Protein AF-A0A7C3EDR3-F1 (afdb_monomer)

Mean predicted aligned error: 4.45 Å

pLDDT: mean 91.51, std 8.64, range [48.44, 98.56]

Foldseek 3Di:
DVVLVVVLVVVLVVQLVVQLVVQQVPADCVDLSVDSLLSSLVSLLVSLLVLLLVLLLVVLVVLVPDDDDPSCVVSSLVSLLSSLVSLVVSVVSCVVQPWCRNCVLQADPVRHGDPLVVLLVVLSVVLNVLSVQLNVCVDPVNVVPDDPVVNVVSVVSSLVSSLSLLSSLVSVQVSQVVVCVVPVNDRDCVSVVSSVSSVVSSVSNVVSVVVVVVVVD

Nearest PDB structures (foldseek):
  7tai-assembly1_C  TM=7.198E-01  e=1.883E-05  Homo sapiens
  1r0d-assembly3_D  TM=3.593E-01  e=3.222E+00  Homo sapiens
  9dqj-assembly1_A  TM=3.388E-01  e=7.908E+00  Homo sapiens
  4tql-assembly2_B  TM=2.326E-01  e=8.692E+00  synthetic construct

Solvent-accessible surface area (backbone atoms only — not comparable to full-atom values): 11350 Å² total; per-residue (Å²): 110,66,72,61,50,54,54,49,52,50,52,54,48,48,49,36,52,53,44,36,50,49,44,67,72,70,37,53,69,93,44,70,68,33,40,64,68,58,38,50,37,52,23,36,35,51,41,9,50,51,27,34,50,49,23,51,46,56,57,47,46,44,72,77,66,53,86,70,65,77,72,52,58,58,53,35,55,50,29,33,49,51,10,50,52,29,41,52,53,24,51,56,50,45,66,77,50,70,42,50,83,70,40,47,65,33,32,45,97,86,68,42,69,29,72,52,32,48,46,25,53,49,25,45,51,52,18,49,59,38,43,45,52,41,52,56,52,64,38,68,75,57,39,71,78,47,56,72,67,60,50,54,52,47,55,51,40,44,61,55,17,50,51,29,43,32,54,20,32,49,36,51,45,50,33,45,46,55,47,17,66,80,65,74,43,88,72,76,60,62,53,52,55,52,31,52,53,47,53,51,51,53,52,54,47,54,52,54,56,54,58,61,53,68,76,75,113

Structure (mmCIF, N/CA/C/O backbone):
data_AF-A0A7C3EDR3-F1
#
_entry.id   AF-A0A7C3EDR3-F1
#
loop_
_atom_site.group_PDB
_atom_site.id
_atom_site.type_symbol
_atom_site.label_atom_id
_atom_site.label_alt_id
_atom_site.label_comp_id
_atom_site.label_asym_id
_atom_site.label_entity_id
_atom_site.label_seq_id
_atom_site.pdbx_PDB_ins_code
_atom_site.Cartn_x
_atom_site.Cartn_y
_atom_site.Cartn_z
_atom_site.occupancy
_atom_site.B_iso_or_equiv
_atom_site.auth_seq_id
_atom_site.auth_comp_id
_atom_site.auth_asym_id
_atom_site.auth_atom_id
_atom_site.pdbx_PDB_model_num
ATOM 1 N N . MET A 1 1 ? -27.268 0.234 7.065 1.00 75.44 1 MET A N 1
ATOM 2 C CA . MET A 1 1 ? -26.058 -0.508 6.640 1.00 75.44 1 MET A CA 1
ATOM 3 C C . MET A 1 1 ? -25.813 -0.377 5.136 1.00 75.44 1 MET A C 1
ATOM 5 O O . MET A 1 1 ? -24.766 0.135 4.765 1.00 75.44 1 MET A O 1
ATOM 9 N N . ILE A 1 2 ? -26.801 -0.705 4.293 1.00 80.69 2 ILE A N 1
ATOM 10 C CA . ILE A 1 2 ? -26.728 -0.630 2.817 1.00 80.69 2 ILE A CA 1
ATOM 11 C C . ILE A 1 2 ? -26.227 0.734 2.302 1.00 80.69 2 ILE A C 1
ATOM 13 O O . ILE A 1 2 ? -25.261 0.789 1.550 1.00 80.69 2 ILE A O 1
ATOM 17 N N . LYS A 1 3 ? -26.793 1.853 2.783 1.00 85.94 3 LYS A N 1
ATOM 18 C CA . LYS A 1 3 ? -26.355 3.206 2.376 1.00 85.94 3 LYS A CA 1
ATOM 19 C C . LYS A 1 3 ? -24.864 3.479 2.646 1.00 85.94 3 LYS A C 1
ATOM 21 O O . LYS A 1 3 ? -24.223 4.159 1.854 1.00 85.94 3 LYS A O 1
ATOM 26 N N . SER A 1 4 ? -24.304 2.972 3.747 1.00 84.75 4 SER A N 1
ATOM 27 C CA . SER A 1 4 ? -22.878 3.153 4.074 1.00 84.75 4 SER A CA 1
ATOM 28 C C . SER A 1 4 ? -21.976 2.284 3.202 1.00 84.75 4 SER A C 1
ATOM 30 O O . SER A 1 4 ? -20.894 2.723 2.829 1.00 84.75 4 SER A O 1
ATOM 32 N N . PHE A 1 5 ? -22.436 1.077 2.860 1.00 84.31 5 PHE A N 1
ATOM 33 C CA . PHE A 1 5 ? -21.732 0.177 1.952 1.00 84.31 5 PHE A CA 1
ATOM 34 C C . PHE A 1 5 ? -21.648 0.763 0.539 1.00 84.31 5 PHE A C 1
ATOM 36 O O . PHE A 1 5 ? -20.553 0.871 0.003 1.00 84.31 5 PHE A O 1
ATOM 43 N N . ILE A 1 6 ? -22.770 1.243 -0.011 1.00 86.75 6 ILE A N 1
ATOM 44 C CA . ILE A 1 6 ? -22.805 1.886 -1.336 1.00 86.75 6 ILE A CA 1
ATOM 45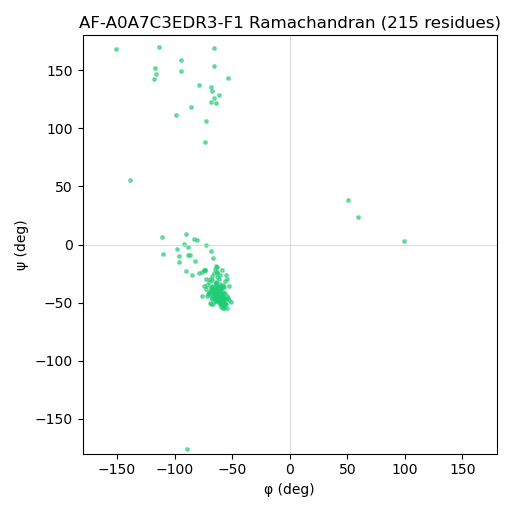 C C . ILE A 1 6 ? -21.860 3.092 -1.377 1.00 86.75 6 ILE A C 1
ATOM 47 O O . ILE A 1 6 ? -21.063 3.216 -2.299 1.00 86.75 6 ILE A O 1
ATOM 51 N N . LYS A 1 7 ? -21.884 3.953 -0.349 1.00 88.25 7 LYS A N 1
ATOM 52 C CA . LYS A 1 7 ? -20.962 5.098 -0.262 1.00 88.25 7 LYS A CA 1
ATOM 53 C C . LYS A 1 7 ? -19.498 4.671 -0.273 1.00 88.25 7 LYS A C 1
ATOM 55 O O . LYS A 1 7 ? -18.699 5.286 -0.965 1.00 88.25 7 LYS A O 1
ATOM 60 N N . LEU A 1 8 ? -19.143 3.640 0.491 1.00 87.19 8 LEU A N 1
ATOM 61 C CA . LEU A 1 8 ? -17.776 3.131 0.509 1.00 87.19 8 LEU A CA 1
ATOM 62 C C . LEU A 1 8 ? -17.372 2.550 -0.850 1.00 87.19 8 LEU A C 1
ATOM 64 O O . LEU A 1 8 ? -16.285 2.857 -1.323 1.00 87.19 8 LEU A O 1
ATOM 68 N N . ALA A 1 9 ? -18.238 1.745 -1.468 1.00 84.44 9 ALA A N 1
ATOM 69 C CA . ALA A 1 9 ? -17.985 1.162 -2.780 1.00 84.44 9 ALA A CA 1
ATOM 70 C C . ALA A 1 9 ? -17.748 2.254 -3.831 1.00 84.44 9 ALA A C 1
ATOM 72 O O . ALA A 1 9 ? -16.775 2.175 -4.571 1.00 84.44 9 ALA A O 1
ATOM 73 N N . LEU A 1 10 ? -18.568 3.312 -3.826 1.00 88.94 10 LEU A N 1
ATOM 74 C CA . LEU A 1 10 ? -18.376 4.475 -4.692 1.00 88.94 10 LEU A CA 1
ATOM 75 C C . LEU A 1 10 ? -17.034 5.165 -4.432 1.00 88.94 10 LEU A C 1
ATOM 77 O O . LEU A 1 10 ? -16.319 5.438 -5.383 1.00 88.94 10 LEU A O 1
ATOM 81 N N . ILE A 1 11 ? -16.652 5.392 -3.170 1.00 88.38 11 ILE A N 1
ATOM 82 C CA . ILE A 1 11 ? -15.351 5.998 -2.832 1.00 88.38 11 ILE A CA 1
ATOM 83 C C . ILE A 1 11 ? -14.193 5.147 -3.370 1.00 88.38 11 ILE A C 1
ATOM 85 O O . ILE A 1 11 ? -13.306 5.676 -4.033 1.00 88.38 11 ILE A O 1
ATOM 89 N N . VAL A 1 12 ? -14.200 3.838 -3.103 1.00 86.25 12 VAL A N 1
ATOM 90 C CA . VAL A 1 12 ? -13.136 2.924 -3.549 1.00 86.25 12 VAL A CA 1
ATOM 91 C C . VAL A 1 12 ? -13.087 2.862 -5.076 1.00 86.25 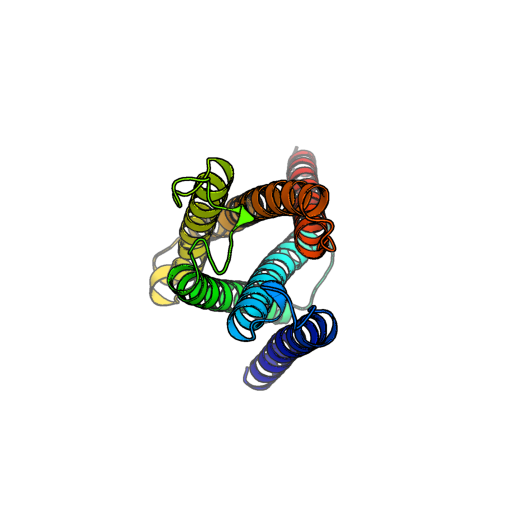12 VAL A C 1
ATOM 93 O O . VAL A 1 12 ? -12.012 2.987 -5.655 1.00 86.25 12 VAL A O 1
ATOM 96 N N . PHE A 1 13 ? -14.242 2.743 -5.734 1.00 86.56 13 PHE A N 1
ATOM 97 C CA . PHE A 1 13 ? -14.335 2.735 -7.191 1.00 86.56 13 PHE A CA 1
ATOM 98 C C . PHE A 1 13 ? -13.838 4.047 -7.804 1.00 86.56 13 PHE A C 1
ATOM 100 O O . PHE A 1 13 ? -13.080 4.015 -8.766 1.00 86.56 13 PHE A O 1
ATOM 107 N N . SER A 1 14 ? -14.195 5.199 -7.230 1.00 87.38 14 SER A N 1
ATOM 108 C CA . SER A 1 14 ? -13.700 6.501 -7.681 1.00 87.38 14 SER A CA 1
ATOM 109 C C . SER A 1 14 ? -12.186 6.624 -7.533 1.00 87.38 14 SER A C 1
ATOM 111 O O . SER A 1 14 ? -11.544 7.111 -8.455 1.00 87.38 14 SER A O 1
ATOM 113 N N . ILE A 1 15 ? -11.600 6.157 -6.422 1.00 87.44 15 ILE A N 1
ATOM 114 C CA . ILE A 1 15 ? -10.138 6.144 -6.241 1.00 87.44 15 ILE A CA 1
ATOM 115 C C . ILE A 1 15 ? -9.477 5.314 -7.347 1.00 87.44 15 ILE A C 1
ATOM 117 O O . ILE A 1 15 ? -8.562 5.803 -8.006 1.00 87.44 15 ILE A O 1
ATOM 121 N N . ILE A 1 16 ? -9.976 4.096 -7.587 1.00 85.38 16 ILE A N 1
ATOM 122 C CA . ILE A 1 16 ? -9.458 3.208 -8.635 1.00 85.38 16 ILE A CA 1
ATOM 123 C C . ILE A 1 16 ? -9.597 3.863 -10.010 1.00 85.38 16 ILE A C 1
ATOM 125 O O . ILE A 1 16 ? -8.628 3.907 -10.756 1.00 85.38 16 ILE A O 1
ATOM 129 N N . ALA A 1 17 ? -10.773 4.398 -10.342 1.00 81.69 17 ALA A N 1
ATOM 130 C CA . ALA A 1 17 ? -11.036 5.007 -11.641 1.00 81.69 17 ALA A CA 1
ATOM 131 C C . ALA A 1 17 ? -10.152 6.238 -11.890 1.00 81.69 17 ALA A C 1
ATOM 133 O O . ALA A 1 17 ? -9.569 6.361 -12.962 1.00 81.69 17 ALA A O 1
ATOM 134 N N . ILE A 1 18 ? -10.007 7.126 -10.901 1.00 89.31 18 ILE A N 1
ATOM 135 C CA . ILE A 1 18 ? -9.162 8.323 -11.013 1.00 89.31 18 ILE A CA 1
ATOM 136 C C . ILE A 1 18 ? -7.698 7.930 -11.212 1.00 89.31 18 ILE A C 1
ATOM 138 O O . ILE A 1 18 ? -7.048 8.454 -12.113 1.00 89.31 18 ILE A O 1
ATOM 142 N N . LEU A 1 19 ? -7.186 6.990 -10.412 1.00 85.19 19 LEU A N 1
ATOM 143 C CA . LEU A 1 19 ? -5.811 6.511 -10.553 1.00 85.19 19 LEU A CA 1
ATOM 144 C C . LEU A 1 19 ? -5.597 5.783 -11.882 1.00 85.19 19 LEU A C 1
ATOM 146 O O . LEU A 1 19 ? -4.573 5.989 -12.527 1.00 85.19 19 LEU A O 1
ATOM 150 N N . PHE A 1 20 ? -6.572 4.988 -12.323 1.00 83.00 20 PHE A N 1
ATOM 151 C CA . PHE A 1 20 ? -6.504 4.304 -13.607 1.00 83.00 20 PHE A CA 1
ATOM 152 C C . PHE A 1 20 ? -6.399 5.306 -14.751 1.00 83.00 20 PHE A C 1
ATOM 154 O O . PHE A 1 20 ? -5.495 5.200 -15.572 1.00 83.00 20 PHE A O 1
ATOM 161 N N . LEU A 1 21 ? -7.294 6.298 -14.789 1.00 83.62 21 LEU A N 1
ATOM 162 C CA . LEU A 1 21 ? -7.277 7.342 -15.811 1.00 83.62 21 LEU A CA 1
ATOM 163 C C . LEU A 1 21 ? -5.971 8.137 -15.755 1.00 83.62 21 LEU A C 1
ATOM 165 O O . LEU A 1 21 ? -5.376 8.391 -16.797 1.00 83.62 21 LEU A O 1
ATOM 169 N N . TYR A 1 22 ? -5.490 8.465 -14.554 1.00 85.88 22 TYR A N 1
ATOM 170 C CA . TYR A 1 22 ? -4.196 9.114 -14.372 1.00 85.88 22 TYR A CA 1
ATOM 171 C C . TYR A 1 22 ? -3.069 8.318 -15.041 1.00 85.88 22 TYR A C 1
ATOM 173 O O . TYR A 1 22 ? -2.385 8.859 -15.909 1.00 85.88 22 TYR A O 1
ATOM 181 N N . PHE A 1 23 ? -2.907 7.030 -14.722 1.00 82.38 23 PHE A N 1
ATOM 182 C CA . PHE A 1 23 ? -1.855 6.213 -15.335 1.00 82.38 23 PHE A CA 1
ATOM 183 C C . PHE A 1 23 ? -2.083 5.998 -16.826 1.00 82.38 23 PHE A C 1
ATOM 185 O O . PHE A 1 23 ? -1.147 6.105 -17.606 1.00 82.38 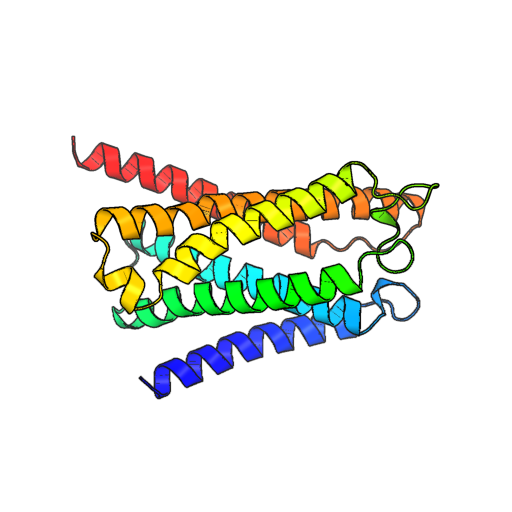23 PHE A O 1
ATOM 192 N N . TYR A 1 24 ? -3.322 5.760 -17.246 1.00 78.19 24 TYR A N 1
ATOM 193 C CA . TYR A 1 24 ? -3.659 5.536 -18.646 1.00 78.19 24 TYR A CA 1
ATOM 194 C C . TYR A 1 24 ? -3.314 6.736 -19.544 1.00 78.19 24 TYR A C 1
ATOM 196 O O . TYR A 1 24 ? -2.872 6.545 -20.677 1.00 78.19 24 TYR A O 1
ATOM 204 N N . PHE A 1 25 ? -3.499 7.966 -19.051 1.00 81.75 25 PHE A N 1
ATOM 205 C CA . PHE A 1 25 ? -3.208 9.185 -19.812 1.00 81.75 25 PHE A CA 1
ATOM 206 C C . PHE A 1 25 ? -1.784 9.719 -19.639 1.00 81.75 25 PHE A C 1
ATOM 208 O O . PHE A 1 25 ? -1.314 10.451 -20.505 1.00 81.75 25 PHE A O 1
ATOM 215 N N . THR A 1 26 ? -1.094 9.380 -18.548 1.00 80.19 26 THR A N 1
ATOM 216 C CA . THR A 1 26 ? 0.293 9.823 -18.307 1.00 80.19 26 THR A CA 1
ATOM 217 C C . THR A 1 26 ? 1.346 8.803 -18.734 1.00 80.19 26 THR A C 1
ATOM 219 O O . THR A 1 26 ? 2.518 9.167 -18.854 1.00 80.19 26 THR A O 1
ATOM 222 N N . ALA A 1 27 ? 0.949 7.551 -18.978 1.00 75.44 27 ALA A N 1
ATOM 223 C CA . ALA A 1 27 ? 1.835 6.506 -19.464 1.00 75.44 27 ALA A CA 1
ATOM 224 C C . ALA A 1 27 ? 2.301 6.775 -20.899 1.00 75.44 27 ALA A C 1
ATOM 226 O O . ALA A 1 27 ? 1.504 7.014 -21.810 1.00 75.44 27 ALA A O 1
ATOM 227 N N . ASP A 1 28 ? 3.609 6.653 -21.106 1.00 74.25 28 ASP A N 1
ATOM 228 C CA . ASP A 1 28 ? 4.203 6.613 -22.436 1.00 74.25 28 ASP A CA 1
ATOM 229 C C . ASP A 1 28 ? 3.878 5.260 -23.088 1.00 74.25 28 ASP A C 1
ATOM 231 O O . ASP A 1 28 ? 4.426 4.222 -22.708 1.00 74.25 28 ASP A O 1
ATOM 235 N N . ARG A 1 29 ? 2.951 5.268 -24.056 1.00 68.75 29 ARG A N 1
ATOM 236 C CA . ARG A 1 29 ? 2.432 4.055 -24.715 1.00 68.75 29 ARG A CA 1
ATOM 237 C C . ARG A 1 29 ? 3.489 3.275 -25.492 1.00 68.75 29 ARG A C 1
ATOM 239 O O . ARG A 1 29 ? 3.281 2.096 -25.751 1.00 68.75 29 ARG A O 1
ATOM 246 N N . ASN A 1 30 ? 4.601 3.918 -25.840 1.00 64.25 30 ASN A N 1
ATOM 247 C CA . ASN A 1 30 ? 5.688 3.297 -26.591 1.00 64.25 30 ASN A CA 1
ATOM 248 C C . ASN A 1 30 ? 6.724 2.621 -25.679 1.00 64.25 30 ASN A C 1
ATOM 250 O O . ASN A 1 30 ? 7.693 2.048 -26.171 1.00 64.25 30 ASN A O 1
ATOM 254 N N . LYS A 1 31 ? 6.549 2.701 -24.355 1.00 68.75 31 LYS A N 1
ATOM 255 C CA . LYS A 1 31 ? 7.447 2.110 -23.358 1.00 68.75 31 LYS A CA 1
ATOM 256 C C . LYS A 1 31 ? 6.747 0.991 -22.596 1.00 68.75 31 LYS A C 1
ATOM 258 O O . LYS A 1 31 ? 5.532 0.839 -22.659 1.00 68.75 31 LYS A O 1
ATOM 263 N N . ILE A 1 32 ? 7.520 0.246 -21.809 1.00 65.94 32 ILE A N 1
ATOM 264 C CA . ILE A 1 32 ? 7.029 -0.825 -20.923 1.00 65.94 32 ILE A CA 1
ATOM 265 C C . ILE A 1 32 ? 5.894 -0.327 -20.010 1.00 65.94 32 ILE A C 1
ATOM 267 O O . ILE A 1 32 ? 4.904 -1.020 -19.784 1.00 65.94 32 ILE A O 1
ATOM 271 N N . ASP A 1 33 ? 5.977 0.927 -19.559 1.00 65.88 33 ASP A N 1
ATOM 272 C CA . ASP A 1 33 ? 4.934 1.570 -18.758 1.00 65.88 33 ASP A CA 1
ATOM 273 C C . ASP A 1 33 ? 3.627 1.848 -19.539 1.00 65.88 33 ASP A C 1
ATOM 275 O O . ASP A 1 33 ? 2.644 2.250 -18.931 1.00 65.88 33 ASP A O 1
ATOM 279 N N . GLY A 1 34 ? 3.572 1.613 -20.850 1.00 69.38 34 GLY A N 1
ATOM 280 C CA . GLY A 1 34 ? 2.384 1.716 -21.699 1.00 69.38 34 GLY A CA 1
ATOM 281 C C . GLY A 1 34 ? 1.468 0.489 -21.673 1.00 69.38 34 GLY A C 1
ATOM 282 O O . GLY A 1 34 ? 0.316 0.577 -22.106 1.00 69.38 34 GLY A O 1
ATOM 283 N N . ASN A 1 35 ? 1.940 -0.648 -21.147 1.00 84.88 35 ASN A N 1
ATOM 284 C CA . ASN A 1 35 ? 1.155 -1.880 -21.092 1.00 84.88 35 ASN A CA 1
ATOM 285 C C . ASN A 1 35 ? -0.055 -1.718 -20.153 1.00 84.88 35 ASN A C 1
ATOM 287 O O . ASN A 1 35 ? 0.075 -1.375 -18.973 1.00 84.88 35 ASN A O 1
ATOM 291 N N . PHE A 1 36 ? -1.248 -2.010 -20.679 1.00 88.88 36 PHE A N 1
ATOM 292 C CA . PHE A 1 36 ? -2.511 -1.919 -19.948 1.00 88.88 36 PHE A CA 1
ATOM 293 C C . PHE A 1 36 ? -2.493 -2.712 -18.634 1.00 88.88 36 PHE A C 1
ATOM 295 O O . PHE A 1 36 ? -2.903 -2.179 -17.604 1.00 88.88 36 PHE A O 1
ATOM 302 N N . LEU A 1 37 ? -1.998 -3.955 -18.644 1.00 90.75 37 LEU A N 1
ATOM 303 C CA . LEU A 1 37 ? -1.989 -4.811 -17.453 1.00 90.75 37 LEU A CA 1
ATOM 304 C C . LEU A 1 37 ? -1.028 -4.287 -16.383 1.00 90.75 37 LEU A C 1
ATOM 306 O O . LEU A 1 37 ? -1.360 -4.324 -15.199 1.00 90.75 37 LEU A O 1
ATOM 310 N N . ILE A 1 38 ? 0.117 -3.730 -16.787 1.00 90.44 38 ILE A N 1
ATOM 311 C CA . ILE A 1 38 ? 1.073 -3.104 -15.862 1.00 90.44 38 ILE A CA 1
ATOM 312 C C . ILE A 1 38 ? 0.436 -1.879 -15.196 1.00 90.44 38 ILE A C 1
ATOM 314 O O . ILE A 1 38 ? 0.494 -1.73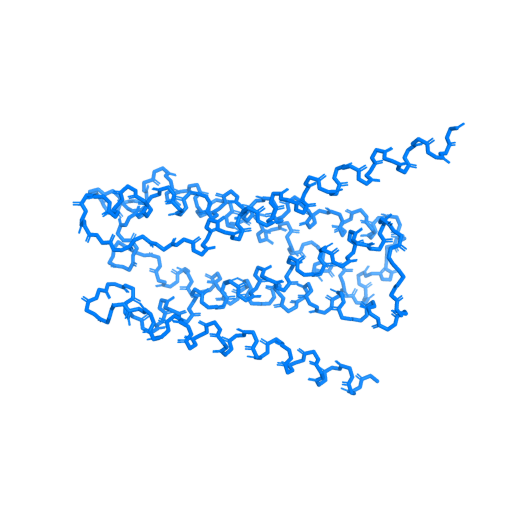6 -13.973 1.00 90.44 38 ILE A O 1
ATOM 318 N N . ASN A 1 39 ? -0.223 -1.014 -15.969 1.00 89.00 39 ASN A N 1
ATOM 319 C CA . ASN A 1 39 ? -0.886 0.178 -15.432 1.00 89.00 39 ASN A CA 1
ATOM 320 C C . ASN A 1 39 ? -2.101 -0.153 -14.568 1.00 89.00 39 ASN A C 1
ATOM 322 O O . ASN A 1 39 ? -2.306 0.470 -13.522 1.00 89.00 39 ASN A O 1
ATOM 326 N N . LEU A 1 40 ? -2.876 -1.168 -14.952 1.00 91.75 40 LEU A N 1
ATOM 327 C CA . LEU A 1 40 ? -3.960 -1.689 -14.133 1.00 91.75 40 LEU A CA 1
ATOM 328 C C . LEU A 1 40 ? -3.419 -2.218 -12.799 1.00 91.75 40 LEU A C 1
ATOM 330 O O . LEU A 1 40 ? -3.931 -1.847 -11.744 1.00 91.75 40 LEU A O 1
ATOM 334 N N . ASN A 1 41 ? -2.344 -3.010 -12.823 1.00 95.12 41 ASN A N 1
ATOM 335 C CA . ASN A 1 41 ? -1.742 -3.551 -11.609 1.00 95.12 41 ASN A CA 1
ATOM 336 C C . ASN A 1 41 ? -1.202 -2.441 -10.685 1.00 95.12 41 ASN A C 1
ATOM 338 O O . ASN A 1 41 ? -1.474 -2.452 -9.485 1.00 95.12 41 ASN A O 1
ATOM 342 N N . LYS A 1 42 ? -0.520 -1.424 -11.234 1.00 92.56 42 LYS A N 1
ATOM 343 C CA . LYS A 1 42 ? -0.081 -0.233 -10.476 1.00 92.56 42 LYS A CA 1
ATOM 344 C C . LYS A 1 42 ? -1.253 0.517 -9.843 1.00 92.56 42 LYS A C 1
ATOM 346 O O . LYS A 1 42 ? -1.186 0.905 -8.678 1.00 92.56 42 LYS A O 1
ATOM 351 N N . THR A 1 43 ? -2.338 0.691 -10.594 1.00 93.94 43 THR A N 1
ATOM 352 C CA . THR A 1 43 ? -3.565 1.338 -10.112 1.00 93.94 43 THR A CA 1
ATOM 353 C C . THR A 1 43 ? -4.151 0.584 -8.924 1.00 93.94 43 THR A C 1
ATOM 355 O O . THR A 1 43 ? -4.481 1.191 -7.902 1.00 93.94 43 THR A O 1
ATOM 358 N N . ILE A 1 44 ? -4.274 -0.739 -9.048 1.00 95.62 44 ILE A N 1
ATOM 359 C CA . ILE A 1 44 ? -4.793 -1.615 -7.995 1.00 95.62 44 ILE A CA 1
ATOM 360 C C . ILE A 1 44 ? -3.893 -1.534 -6.758 1.00 95.62 44 ILE A C 1
ATOM 362 O O . ILE A 1 44 ? -4.402 -1.333 -5.653 1.00 95.62 44 ILE A O 1
ATOM 366 N N . ALA A 1 45 ? -2.571 -1.605 -6.942 1.00 97.06 45 ALA A N 1
ATOM 367 C CA . ALA A 1 45 ? -1.590 -1.506 -5.866 1.00 97.06 45 ALA A CA 1
ATOM 368 C C . ALA A 1 45 ? -1.737 -0.197 -5.080 1.00 97.06 45 ALA A C 1
ATOM 370 O O . ALA A 1 45 ? -1.941 -0.211 -3.865 1.00 97.06 45 ALA A O 1
ATOM 371 N N . LEU A 1 46 ? -1.702 0.942 -5.776 1.00 95.94 46 LEU A N 1
ATOM 372 C CA . LEU A 1 46 ? -1.780 2.260 -5.148 1.00 95.94 46 LEU A CA 1
ATOM 373 C C . LEU A 1 46 ? -3.137 2.510 -4.495 1.00 95.94 46 LEU A C 1
ATOM 375 O O . LEU A 1 46 ? -3.190 3.028 -3.381 1.00 95.94 46 LEU A O 1
ATOM 379 N N . SER A 1 47 ? -4.227 2.074 -5.126 1.00 96.12 47 SER A N 1
ATOM 380 C CA . SER A 1 47 ? -5.562 2.123 -4.521 1.00 96.12 47 SER A CA 1
ATOM 381 C C . SER A 1 47 ? -5.611 1.312 -3.224 1.00 96.12 47 SER A C 1
ATOM 383 O O . SER A 1 47 ? -6.163 1.772 -2.221 1.00 96.12 47 SER A O 1
ATOM 385 N N . GLY A 1 48 ? -4.992 0.127 -3.221 1.00 97.62 48 GLY A N 1
ATOM 386 C CA . GLY A 1 48 ? -4.867 -0.727 -2.046 1.00 97.62 48 GLY A CA 1
ATOM 387 C C . GLY A 1 48 ? -4.120 -0.038 -0.906 1.00 97.62 48 GLY A C 1
ATOM 388 O O . GLY A 1 48 ? -4.644 0.066 0.208 1.00 97.62 48 GLY A O 1
ATOM 389 N N . VAL A 1 49 ? -2.941 0.515 -1.202 1.00 98.00 49 VAL A N 1
ATOM 390 C CA . VAL A 1 49 ? -2.120 1.253 -0.231 1.00 98.00 49 VAL A CA 1
ATOM 391 C C . VAL A 1 49 ? -2.865 2.470 0.314 1.00 98.00 49 VAL A C 1
ATOM 393 O O . VAL A 1 49 ? -2.919 2.641 1.530 1.00 98.00 49 VAL A O 1
ATOM 396 N N . LEU A 1 50 ? -3.508 3.277 -0.535 1.00 96.50 50 LEU A N 1
ATOM 397 C CA . LEU A 1 50 ? -4.277 4.449 -0.104 1.00 96.50 50 LEU A CA 1
ATOM 398 C C . LEU A 1 50 ? -5.458 4.082 0.800 1.00 96.50 50 LEU A C 1
ATOM 400 O O . LEU A 1 50 ? -5.739 4.800 1.762 1.00 96.50 50 LEU A O 1
ATOM 404 N N . CYS A 1 51 ? -6.135 2.961 0.539 1.00 97.25 51 CYS A N 1
ATOM 405 C CA . CYS A 1 51 ? -7.217 2.473 1.392 1.00 97.25 51 CYS A CA 1
ATOM 406 C C . CYS A 1 51 ? -6.707 2.074 2.788 1.00 97.25 51 CYS A C 1
ATOM 408 O O . CYS A 1 51 ? -7.277 2.499 3.800 1.00 97.25 51 CYS A O 1
ATOM 410 N N . ILE A 1 52 ? -5.608 1.310 2.862 1.00 98.12 52 ILE A N 1
ATOM 411 C CA . ILE A 1 52 ? -4.982 0.924 4.139 1.00 98.12 52 ILE A CA 1
ATOM 412 C C . ILE A 1 52 ? -4.463 2.164 4.874 1.00 98.12 52 ILE A C 1
ATOM 414 O O . ILE A 1 52 ? -4.767 2.358 6.054 1.00 98.12 52 ILE A O 1
ATOM 418 N N . LEU A 1 53 ? -3.732 3.031 4.171 1.00 97.62 53 LEU A N 1
ATOM 419 C CA . LEU A 1 53 ? -3.176 4.268 4.708 1.00 97.62 53 LEU A CA 1
ATOM 420 C C . LEU A 1 53 ? -4.283 5.153 5.284 1.00 97.62 53 LEU A C 1
ATOM 422 O O . LEU A 1 53 ? -4.177 5.598 6.421 1.00 97.62 53 LEU A O 1
ATOM 426 N N . SER A 1 54 ? -5.391 5.333 4.563 1.00 96.25 54 SER A N 1
ATOM 427 C CA . SER A 1 54 ? -6.545 6.109 5.035 1.00 96.25 54 SER A CA 1
ATOM 428 C C . SER A 1 54 ? -7.166 5.511 6.300 1.00 96.25 54 SER A C 1
ATOM 430 O O . SER A 1 54 ? -7.467 6.240 7.247 1.00 96.25 54 SER A O 1
ATOM 432 N N . SER A 1 55 ? -7.324 4.184 6.359 1.00 96.88 55 SER A N 1
ATOM 433 C CA . SER A 1 55 ? -7.831 3.490 7.550 1.00 96.88 55 SER A CA 1
ATOM 434 C C . SER A 1 55 ? -6.956 3.753 8.786 1.00 96.88 55 SER A C 1
ATOM 436 O O . SER A 1 55 ? -7.463 4.106 9.862 1.00 96.88 55 SER A O 1
ATOM 438 N N . LEU A 1 56 ? -5.633 3.654 8.628 1.00 97.19 56 LEU A N 1
ATOM 439 C CA . LEU A 1 56 ? -4.671 3.900 9.703 1.00 97.19 56 LEU A CA 1
ATOM 440 C C . LEU A 1 56 ? -4.587 5.381 10.082 1.00 97.19 56 LEU A C 1
ATOM 442 O O . LEU A 1 56 ? -4.577 5.692 11.274 1.00 97.19 56 LEU A O 1
ATOM 446 N N . SER A 1 57 ? -4.603 6.288 9.106 1.00 96.50 57 SER A N 1
ATOM 447 C CA . SER A 1 57 ? -4.601 7.736 9.322 1.00 96.50 57 SER A CA 1
ATOM 448 C C . SER A 1 57 ? -5.811 8.178 10.127 1.00 96.50 57 SER A C 1
ATOM 450 O O . SER A 1 57 ? -5.640 8.785 11.179 1.00 96.50 57 SER A O 1
ATOM 452 N N . ILE A 1 58 ? -7.030 7.792 9.738 1.00 94.62 58 ILE A N 1
ATOM 453 C CA . ILE A 1 58 ? -8.246 8.137 10.498 1.00 94.62 58 ILE A CA 1
ATOM 454 C C . ILE A 1 58 ? -8.177 7.564 11.926 1.00 94.62 58 ILE A C 1
ATOM 456 O O . ILE A 1 58 ? -8.581 8.218 12.893 1.00 94.62 58 ILE A O 1
ATOM 460 N N . SER A 1 59 ? -7.630 6.356 12.089 1.00 93.44 59 SER A N 1
ATOM 461 C CA . SER A 1 59 ? -7.437 5.738 13.407 1.00 93.44 59 SER A CA 1
ATOM 462 C C . SER A 1 59 ? -6.431 6.497 14.279 1.00 93.44 59 SER A C 1
ATOM 464 O O . SER A 1 59 ? -6.646 6.630 15.484 1.00 93.44 59 SER A O 1
ATOM 466 N N . THR A 1 60 ? -5.350 7.012 13.691 1.00 93.94 60 THR A N 1
ATOM 467 C CA . THR A 1 60 ? -4.353 7.848 14.377 1.00 93.94 60 THR A CA 1
ATOM 468 C C . THR A 1 60 ? -4.916 9.234 14.699 1.00 93.94 60 THR A C 1
ATOM 470 O O . THR A 1 60 ? -4.782 9.692 15.831 1.00 93.94 60 THR A O 1
ATOM 473 N N . LEU A 1 61 ? -5.642 9.857 13.767 1.00 94.06 61 LEU A N 1
ATOM 474 C CA . LEU A 1 61 ? -6.310 11.150 13.947 1.00 94.06 61 LEU A CA 1
ATOM 475 C C . LEU A 1 61 ? -7.300 11.140 15.126 1.00 94.06 61 LEU A C 1
ATOM 477 O O . LEU A 1 61 ? -7.414 12.098 15.882 1.00 94.06 61 LEU A O 1
ATOM 481 N N . ARG A 1 62 ? -7.979 10.019 15.366 1.00 91.69 62 ARG A N 1
ATOM 482 C CA . ARG A 1 62 ? -8.821 9.863 16.563 1.00 91.69 62 ARG A CA 1
ATOM 483 C C . ARG A 1 62 ? -8.049 9.898 17.872 1.00 91.69 62 ARG A C 1
ATOM 485 O O . ARG A 1 62 ? -8.578 10.355 18.879 1.00 91.69 62 ARG A O 1
ATOM 492 N N . LYS A 1 63 ? -6.810 9.410 17.873 1.00 88.94 63 LYS A N 1
ATOM 493 C CA . LYS A 1 63 ? -5.970 9.375 19.075 1.00 88.94 63 LYS A CA 1
ATOM 494 C C . LYS A 1 63 ? -5.380 10.731 19.442 1.00 88.94 63 LYS A C 1
ATOM 496 O O . LYS A 1 63 ? -5.104 10.927 20.618 1.00 88.94 63 LYS A O 1
ATOM 501 N N . ILE A 1 64 ? -5.243 11.645 18.479 1.00 91.25 64 ILE A N 1
ATOM 502 C CA . ILE A 1 64 ? -4.897 13.056 18.737 1.00 91.25 64 ILE A CA 1
ATOM 503 C C . ILE A 1 64 ? -6.109 13.899 19.164 1.00 91.25 64 ILE A C 1
ATOM 505 O O . ILE A 1 64 ? -5.984 15.105 19.320 1.00 91.25 64 ILE A O 1
ATOM 509 N N . GLY A 1 65 ? -7.288 13.291 19.340 1.00 89.25 65 GLY A N 1
ATOM 510 C CA . GLY A 1 65 ? -8.477 13.979 19.853 1.00 89.25 65 GLY A CA 1
ATOM 511 C C . GLY A 1 65 ? -9.483 14.434 18.794 1.00 89.25 65 GLY A C 1
ATOM 512 O O . GLY A 1 65 ? -10.505 15.018 19.157 1.00 89.25 65 GLY A O 1
ATOM 513 N N . LEU A 1 66 ? -9.276 14.132 17.504 1.00 91.50 66 LEU A N 1
ATOM 514 C CA . LEU A 1 66 ? -10.290 14.432 16.490 1.00 91.50 66 LEU A CA 1
ATOM 515 C C . LEU A 1 66 ? -11.529 13.550 16.685 1.00 91.50 66 LEU A C 1
ATOM 517 O O . LEU A 1 66 ? -11.473 12.314 16.663 1.00 91.50 66 LEU A O 1
ATOM 521 N N . LYS A 1 67 ? -12.679 14.204 16.864 1.00 91.12 67 LYS A N 1
ATOM 522 C CA . LYS A 1 67 ? -13.969 13.548 17.088 1.00 91.12 67 LYS A CA 1
ATOM 523 C C . LYS A 1 67 ? -14.610 13.188 15.751 1.00 91.12 67 LYS A C 1
ATOM 525 O O . LYS A 1 67 ? -14.974 14.057 14.968 1.00 91.12 67 LYS A O 1
ATOM 530 N N . PHE A 1 68 ? -14.818 11.895 15.520 1.00 90.31 68 PHE A N 1
ATOM 531 C CA . PHE A 1 68 ? -15.582 11.395 14.375 1.00 90.31 68 PHE A CA 1
ATOM 532 C C . PHE A 1 68 ? -16.834 10.675 14.854 1.00 90.31 68 PHE A C 1
ATOM 534 O O . PHE A 1 68 ? -16.800 9.976 15.870 1.00 90.31 68 PHE A O 1
ATOM 541 N N . LYS A 1 69 ? -17.915 10.762 14.072 1.00 90.56 69 LYS A N 1
ATOM 542 C CA . LYS A 1 69 ? -19.154 10.020 14.344 1.00 90.56 69 LYS A CA 1
ATOM 543 C C . LYS A 1 69 ? -18.854 8.517 14.510 1.00 90.56 69 LYS A C 1
ATOM 545 O O . LYS A 1 69 ? -18.021 7.992 13.767 1.00 90.56 69 LYS A O 1
ATOM 550 N N . PRO A 1 70 ? -19.536 7.783 15.408 1.00 85.88 70 PRO A N 1
ATOM 551 C CA . PRO A 1 70 ? -19.321 6.340 15.585 1.00 85.88 70 PRO A CA 1
ATOM 552 C C . PRO A 1 70 ? -19.464 5.527 14.290 1.00 85.88 70 PRO A C 1
ATOM 554 O O . PRO A 1 70 ? -18.768 4.531 14.095 1.00 85.88 70 PRO A O 1
ATOM 557 N N . SER A 1 71 ? -20.298 5.997 13.357 1.00 85.12 71 SER A N 1
ATOM 558 C CA . SER A 1 71 ? -20.472 5.409 12.025 1.00 85.12 71 SER A CA 1
ATOM 559 C C . SER A 1 71 ? -19.184 5.356 11.191 1.00 85.12 71 SER A C 1
ATOM 561 O O . SER A 1 71 ? -19.078 4.498 10.317 1.00 85.12 71 SER A O 1
ATOM 563 N N . PHE A 1 72 ? -18.172 6.182 11.483 1.00 88.44 72 PHE A N 1
ATOM 564 C CA . PHE A 1 72 ? -16.858 6.103 10.830 1.00 88.44 72 PHE A CA 1
ATOM 565 C C . PHE A 1 72 ? -16.106 4.805 11.141 1.00 88.44 72 PHE A C 1
ATOM 567 O O . PHE A 1 72 ? -15.262 4.404 10.347 1.00 88.44 72 PHE A O 1
ATOM 574 N N . ASN A 1 73 ? -16.438 4.093 12.228 1.00 89.19 73 ASN A N 1
ATOM 575 C CA . ASN A 1 73 ? -15.842 2.782 12.530 1.00 89.19 73 ASN A CA 1
ATOM 576 C C . ASN A 1 73 ? -16.066 1.787 11.389 1.00 89.19 73 ASN A C 1
ATOM 578 O O . ASN A 1 73 ? -15.188 0.981 11.085 1.00 89.19 73 ASN A O 1
ATOM 582 N N . PHE A 1 74 ? -17.240 1.867 10.754 1.00 91.56 74 PHE A N 1
ATOM 583 C CA . PHE A 1 74 ? -17.562 1.063 9.585 1.00 91.56 74 PHE A CA 1
ATOM 584 C C . PHE A 1 74 ? -16.587 1.361 8.442 1.00 91.56 74 PHE A C 1
ATOM 586 O O . PHE A 1 74 ? -15.990 0.433 7.904 1.00 91.56 74 PHE A O 1
ATOM 593 N N . PHE A 1 75 ? -16.377 2.639 8.122 1.00 91.81 75 PHE A N 1
ATOM 594 C CA . PHE A 1 75 ? -15.485 3.059 7.042 1.00 91.81 75 PHE A CA 1
ATOM 595 C C . PHE A 1 75 ? -14.031 2.678 7.317 1.00 91.81 75 PHE A C 1
ATOM 597 O O . PHE A 1 75 ? -13.400 2.094 6.451 1.00 91.81 75 PHE A O 1
ATOM 604 N N . ILE A 1 76 ? -13.522 2.909 8.531 1.00 93.62 76 ILE A N 1
ATOM 605 C CA . ILE A 1 76 ? -12.146 2.547 8.911 1.00 93.62 76 ILE A CA 1
ATOM 606 C C . ILE A 1 76 ? -11.897 1.051 8.692 1.00 93.62 76 ILE A C 1
ATOM 608 O O . ILE A 1 76 ? -10.937 0.682 8.016 1.00 93.62 76 ILE A O 1
ATOM 612 N N . LYS A 1 77 ? -12.777 0.187 9.223 1.00 93.94 77 LYS A N 1
ATOM 613 C CA . LYS A 1 77 ? -12.647 -1.270 9.071 1.00 93.94 77 LYS A CA 1
ATOM 614 C C . LYS A 1 77 ? -12.634 -1.664 7.595 1.00 93.94 77 LYS A C 1
ATOM 616 O O . LYS A 1 77 ? -11.751 -2.392 7.155 1.00 93.94 77 LYS A O 1
ATOM 621 N N . HIS A 1 78 ? -13.626 -1.204 6.840 1.00 95.31 78 HIS A N 1
ATOM 622 C CA . HIS A 1 78 ? -13.808 -1.681 5.477 1.00 95.31 78 HIS A CA 1
ATOM 623 C C . HIS A 1 78 ? -12.838 -1.034 4.485 1.00 95.31 78 HIS A C 1
ATOM 625 O O . HIS A 1 78 ? -12.522 -1.680 3.498 1.00 95.31 78 HIS A O 1
ATOM 631 N N . LEU A 1 79 ? -12.302 0.163 4.742 1.00 95.75 79 LEU A N 1
ATOM 632 C CA . LEU A 1 79 ? -11.170 0.700 3.978 1.00 95.75 79 LEU A CA 1
ATOM 633 C C . LEU A 1 79 ? -9.942 -0.201 4.129 1.00 95.75 79 LEU A C 1
ATOM 635 O O . LEU A 1 79 ? -9.352 -0.587 3.128 1.00 95.75 79 LEU A O 1
ATOM 639 N N . GLY A 1 80 ? -9.612 -0.618 5.356 1.00 97.12 80 GLY A N 1
ATOM 640 C CA . GLY A 1 80 ? -8.506 -1.551 5.588 1.00 97.12 80 GLY A CA 1
ATOM 641 C C . GLY A 1 80 ? -8.703 -2.887 4.861 1.00 97.12 80 GLY A C 1
ATOM 642 O O . GLY A 1 80 ? -7.795 -3.357 4.183 1.00 97.12 80 GLY A O 1
ATOM 643 N N . LEU A 1 81 ? -9.910 -3.462 4.933 1.00 97.44 81 LEU A N 1
ATOM 644 C CA . LEU A 1 81 ? -10.230 -4.728 4.258 1.00 97.44 81 LEU A CA 1
ATOM 645 C C . LEU A 1 81 ? -10.264 -4.615 2.727 1.00 97.44 81 LEU A C 1
ATOM 647 O O . LEU A 1 81 ? -9.759 -5.506 2.055 1.00 97.44 81 LEU A O 1
ATOM 651 N N . ASN A 1 82 ? -10.817 -3.532 2.169 1.00 97.12 82 ASN A N 1
ATOM 652 C CA . ASN A 1 82 ? -10.770 -3.294 0.721 1.00 97.12 82 ASN A CA 1
ATOM 653 C C . ASN A 1 82 ? -9.330 -3.090 0.250 1.00 97.12 82 ASN A C 1
ATOM 655 O O . ASN A 1 82 ? -8.944 -3.619 -0.784 1.00 97.12 82 ASN A O 1
ATOM 659 N N . GLY A 1 83 ? -8.517 -2.378 1.031 1.00 97.94 83 GLY A N 1
ATOM 660 C CA . GLY A 1 83 ? -7.103 -2.214 0.731 1.00 97.94 83 GLY A CA 1
ATOM 661 C C . GLY A 1 83 ? -6.344 -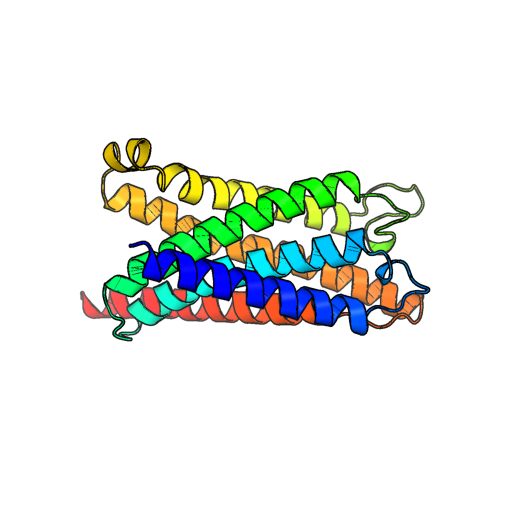3.543 0.711 1.00 97.94 83 GLY A C 1
ATOM 662 O O . GLY A 1 83 ? -5.591 -3.798 -0.223 1.00 97.94 83 GLY A O 1
ATOM 663 N N . PHE A 1 84 ? -6.611 -4.430 1.675 1.00 98.38 84 PHE A N 1
ATOM 664 C CA . PHE A 1 84 ? -6.065 -5.791 1.687 1.00 98.38 84 PHE A CA 1
ATOM 665 C C . PHE A 1 84 ? -6.548 -6.642 0.496 1.00 98.38 84 PHE A C 1
ATOM 667 O O . PHE A 1 84 ? -5.756 -7.355 -0.119 1.00 98.38 84 PHE A O 1
ATOM 674 N N . TYR A 1 85 ? -7.829 -6.543 0.131 1.00 98.12 85 TYR A N 1
ATOM 675 C CA . TYR A 1 85 ? -8.375 -7.212 -1.054 1.00 98.12 85 TYR A CA 1
ATOM 676 C C . TYR A 1 85 ? -7.668 -6.758 -2.340 1.00 98.12 85 TYR A C 1
ATOM 678 O O . TYR A 1 85 ? -7.205 -7.591 -3.117 1.00 98.12 85 TYR A O 1
ATOM 686 N N . LEU A 1 86 ? -7.502 -5.447 -2.529 1.00 98.06 86 LEU A N 1
ATOM 687 C CA . LEU A 1 86 ? -6.770 -4.891 -3.670 1.00 98.06 86 LEU A CA 1
ATOM 688 C C . LEU A 1 86 ? -5.295 -5.308 -3.658 1.00 98.06 86 LEU A C 1
ATOM 690 O O . LEU A 1 86 ? -4.766 -5.672 -4.702 1.00 98.06 86 LEU A O 1
ATOM 694 N N . ALA A 1 87 ? -4.644 -5.343 -2.492 1.00 98.25 87 ALA A N 1
ATOM 695 C CA . ALA A 1 87 ? -3.280 -5.858 -2.365 1.00 98.25 87 ALA A CA 1
ATOM 696 C C . ALA A 1 87 ? -3.177 -7.342 -2.767 1.00 98.25 87 ALA A C 1
ATOM 698 O O . ALA A 1 87 ? -2.206 -7.738 -3.403 1.00 98.25 87 ALA A O 1
ATOM 699 N N . SER A 1 88 ? -4.195 -8.151 -2.461 1.00 98.38 88 SER A N 1
ATOM 700 C CA . SER A 1 88 ? -4.250 -9.562 -2.873 1.00 98.38 88 SER A CA 1
ATOM 701 C C . SER A 1 88 ? -4.333 -9.697 -4.398 1.00 98.38 88 SER A C 1
ATOM 703 O O . SER A 1 88 ? -3.608 -10.494 -4.989 1.00 98.38 88 SER A O 1
ATOM 705 N N . ILE A 1 89 ? -5.169 -8.876 -5.045 1.00 98.12 89 ILE A N 1
ATOM 706 C CA . ILE A 1 89 ? -5.254 -8.819 -6.512 1.00 98.12 89 ILE A CA 1
ATOM 707 C C . ILE A 1 89 ? -3.928 -8.337 -7.115 1.00 98.12 89 ILE A C 1
ATOM 709 O O . ILE A 1 89 ? -3.457 -8.908 -8.096 1.00 98.12 89 ILE A O 1
ATOM 713 N N . HIS A 1 90 ? -3.311 -7.314 -6.519 1.00 97.88 90 HIS A N 1
ATOM 714 C CA . HIS A 1 90 ? -2.010 -6.812 -6.949 1.00 97.88 90 HIS A CA 1
ATOM 715 C C . HIS A 1 90 ? -0.943 -7.909 -6.921 1.00 97.88 90 HIS A C 1
ATOM 717 O O . HIS A 1 90 ? -0.221 -8.069 -7.895 1.00 97.88 90 HIS A O 1
ATOM 723 N N . ILE A 1 91 ? -0.860 -8.696 -5.845 1.00 98.12 91 ILE A N 1
ATOM 724 C CA . ILE A 1 91 ? 0.100 -9.805 -5.747 1.00 98.12 91 ILE A CA 1
ATOM 725 C C . ILE A 1 91 ? -0.124 -10.814 -6.868 1.00 98.12 91 ILE A C 1
ATOM 727 O O . ILE A 1 91 ? 0.838 -11.216 -7.516 1.00 98.12 91 ILE A O 1
ATOM 731 N N . PHE A 1 92 ? -1.379 -11.181 -7.133 1.00 97.75 92 PHE A N 1
ATOM 732 C CA . PHE A 1 92 ? -1.706 -12.102 -8.216 1.00 97.75 92 PHE A CA 1
ATOM 733 C C . PHE A 1 92 ? -1.210 -11.588 -9.577 1.00 97.75 92 PHE A C 1
ATOM 735 O O . PHE A 1 92 ? -0.480 -12.297 -10.266 1.00 97.75 92 PHE A O 1
ATOM 742 N N . PHE A 1 93 ? -1.526 -10.340 -9.939 1.00 97.06 93 PHE A N 1
ATOM 743 C CA . PHE A 1 93 ? -1.036 -9.753 -11.190 1.00 97.06 93 PHE A CA 1
ATOM 744 C C . PHE A 1 93 ? 0.482 -9.579 -11.206 1.00 97.06 93 PHE A C 1
ATOM 746 O O . PHE A 1 93 ? 1.108 -9.844 -12.225 1.00 97.06 93 PHE A O 1
ATOM 753 N N . SER A 1 94 ? 1.087 -9.162 -10.095 1.00 96.81 94 SER A N 1
ATOM 754 C CA . SER A 1 94 ? 2.535 -8.987 -9.998 1.00 96.81 94 SER A CA 1
ATOM 755 C C . SER A 1 94 ? 3.272 -10.295 -10.230 1.00 96.81 94 SER A C 1
ATOM 757 O O . SER A 1 94 ? 4.236 -10.290 -10.975 1.00 96.81 94 SER A O 1
ATOM 759 N N . LEU A 1 95 ? 2.805 -11.418 -9.678 1.00 96.50 95 LEU A N 1
ATOM 760 C CA . LEU A 1 95 ? 3.431 -12.722 -9.918 1.00 96.50 95 LEU A CA 1
ATOM 761 C C . LEU A 1 95 ? 3.343 -13.156 -11.387 1.00 96.50 95 LEU A C 1
ATOM 763 O O . LEU A 1 95 ? 4.288 -13.747 -11.895 1.00 96.50 95 LEU A O 1
ATOM 767 N N . LEU A 1 96 ? 2.248 -12.831 -12.081 1.00 96.12 96 LEU A N 1
ATOM 768 C CA . LEU A 1 96 ? 2.102 -13.109 -13.516 1.00 96.12 96 LEU A CA 1
ATOM 769 C C . LEU A 1 96 ? 2.963 -12.192 -14.395 1.00 96.12 96 LEU A C 1
ATOM 771 O O . LEU A 1 96 ? 3.361 -12.582 -15.489 1.00 96.12 96 LEU A O 1
ATOM 775 N N . LEU A 1 97 ? 3.218 -10.966 -13.936 1.00 95.56 97 LEU A N 1
ATOM 776 C CA . LEU A 1 97 ? 3.957 -9.946 -14.679 1.00 95.56 97 LEU A CA 1
ATOM 777 C C . LEU A 1 97 ? 5.447 -9.890 -14.309 1.00 95.56 97 LEU A C 1
ATOM 779 O O . LEU A 1 97 ? 6.194 -9.198 -14.994 1.00 95.56 97 LEU A O 1
ATOM 783 N N . LEU A 1 98 ? 5.896 -10.585 -13.259 1.00 96.12 98 LEU A N 1
ATOM 784 C CA . LEU A 1 98 ? 7.268 -10.514 -12.750 1.00 96.12 98 LEU A CA 1
ATOM 785 C C . LEU A 1 98 ? 8.250 -11.240 -13.677 1.00 96.12 98 LEU A C 1
ATOM 787 O O . LEU A 1 98 ? 8.553 -12.415 -13.496 1.00 96.12 98 LEU A O 1
ATOM 791 N N . ASN A 1 99 ? 8.762 -10.512 -14.663 1.00 94.88 99 ASN A N 1
ATOM 792 C CA . ASN A 1 99 ? 9.827 -10.944 -15.560 1.00 94.88 99 ASN A CA 1
ATOM 793 C C . ASN A 1 99 ? 10.646 -9.732 -16.045 1.00 94.88 99 ASN A C 1
ATOM 795 O O . ASN A 1 99 ? 10.248 -8.577 -15.846 1.00 94.88 99 ASN A O 1
ATOM 799 N N . SER A 1 100 ? 11.789 -10.003 -16.675 1.00 94.50 100 SER A N 1
ATOM 800 C CA . SER A 1 100 ? 12.723 -8.982 -17.167 1.00 94.50 100 SER A CA 1
ATOM 801 C C . SER A 1 100 ? 12.149 -8.115 -18.292 1.00 94.50 100 SER A C 1
ATOM 803 O O . SER A 1 100 ? 12.564 -6.972 -18.442 1.00 94.50 100 SER A O 1
ATOM 805 N N . GLU A 1 101 ? 11.162 -8.601 -19.045 1.00 91.88 101 GLU A N 1
ATOM 806 C CA . GLU A 1 101 ? 10.505 -7.832 -20.108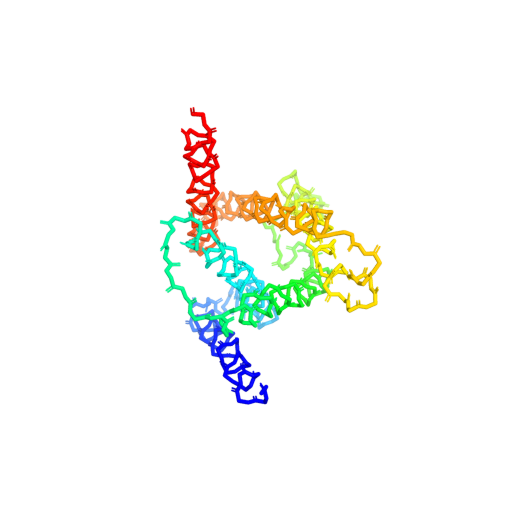 1.00 91.88 101 GLU A CA 1
ATOM 807 C C . GLU A 1 101 ? 9.596 -6.731 -19.534 1.00 91.88 101 GLU A C 1
ATOM 809 O O . GLU A 1 101 ? 9.637 -5.576 -19.956 1.00 91.88 101 GLU A O 1
ATOM 814 N N . ASN A 1 102 ? 8.805 -7.068 -18.515 1.00 91.25 102 ASN A N 1
ATOM 815 C CA . ASN A 1 102 ? 7.847 -6.156 -17.890 1.00 91.25 102 ASN A CA 1
ATOM 816 C C . ASN A 1 102 ? 8.477 -5.262 -16.809 1.00 91.25 102 ASN A C 1
ATOM 818 O O . ASN A 1 102 ? 7.963 -4.178 -16.515 1.00 91.25 102 ASN A O 1
ATOM 822 N N . HIS A 1 103 ? 9.565 -5.712 -16.179 1.00 91.94 103 HIS A N 1
ATOM 823 C CA . HIS A 1 103 ? 10.217 -5.018 -15.068 1.00 91.94 103 HIS A CA 1
ATOM 824 C C . HIS A 1 103 ? 11.749 -5.065 -15.167 1.00 91.94 103 HIS A C 1
ATOM 826 O O . HIS A 1 103 ? 12.388 -5.465 -14.198 1.00 91.94 103 HIS A O 1
ATOM 832 N N . PRO A 1 104 ? 12.369 -4.619 -16.276 1.00 92.12 104 PRO A N 1
ATOM 833 C CA . PRO A 1 104 ? 13.805 -4.805 -16.522 1.00 92.12 104 PRO A CA 1
ATOM 834 C C . PRO A 1 104 ? 14.697 -4.238 -15.413 1.00 92.12 104 PRO A C 1
ATOM 836 O O . PRO A 1 104 ? 15.728 -4.811 -15.101 1.00 92.12 104 PRO A O 1
ATOM 839 N N . TYR A 1 105 ? 14.263 -3.164 -14.752 1.00 91.75 105 TYR A N 1
ATOM 840 C CA . TYR A 1 105 ? 14.975 -2.533 -13.637 1.00 91.75 105 TYR A CA 1
ATOM 841 C C . TYR A 1 105 ? 15.064 -3.395 -12.359 1.00 91.75 105 TYR A C 1
ATOM 843 O O . TYR A 1 105 ? 15.781 -3.038 -11.436 1.00 91.75 105 TYR A O 1
ATOM 851 N N . LEU A 1 106 ? 14.326 -4.506 -12.256 1.00 95.44 106 LEU A N 1
ATOM 852 C CA . LEU A 1 106 ? 14.420 -5.437 -11.118 1.00 95.44 106 LEU A CA 1
ATOM 853 C C . LEU A 1 106 ? 15.310 -6.648 -11.407 1.00 95.44 106 LEU A C 1
ATOM 855 O O . LEU A 1 106 ? 15.498 -7.483 -10.520 1.00 95.44 106 LEU A O 1
ATOM 859 N N . PHE A 1 107 ? 15.817 -6.766 -12.632 1.00 96.44 107 PHE A N 1
ATOM 860 C CA . PHE A 1 107 ? 16.595 -7.909 -13.078 1.00 96.44 107 PHE A CA 1
ATOM 861 C C . PHE A 1 107 ? 18.019 -7.489 -13.435 1.00 96.44 107 PHE A C 1
ATOM 863 O O . PHE A 1 107 ? 18.277 -6.338 -13.786 1.00 96.44 107 PHE A O 1
ATOM 870 N N . ASP A 1 108 ? 18.952 -8.417 -13.286 1.00 9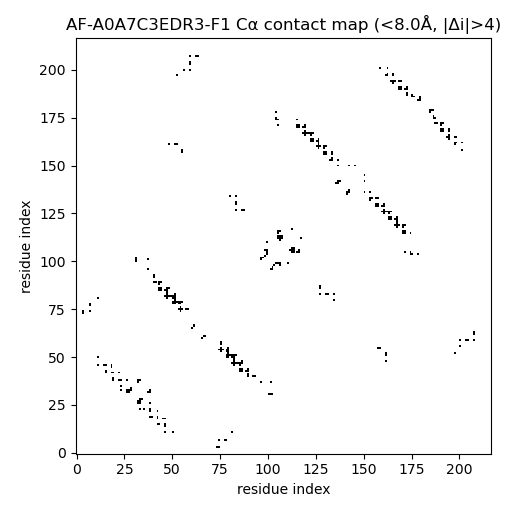4.50 108 ASP A N 1
ATOM 871 C CA . ASP A 1 108 ? 20.331 -8.267 -13.732 1.00 94.50 108 ASP A CA 1
ATOM 872 C C . ASP A 1 108 ? 20.517 -8.755 -15.181 1.00 94.50 108 ASP A C 1
ATOM 874 O O . ASP A 1 108 ? 19.566 -9.124 -15.879 1.00 94.50 108 ASP A O 1
ATOM 878 N N . VAL A 1 109 ? 21.769 -8.731 -15.646 1.00 91.94 109 VAL A N 1
ATOM 879 C CA . VAL A 1 109 ? 22.158 -9.175 -16.993 1.00 91.94 109 VAL A CA 1
ATOM 880 C C . VAL A 1 109 ? 21.899 -10.664 -17.237 1.00 91.94 109 VAL A C 1
ATOM 882 O O . VAL A 1 109 ? 21.695 -11.058 -18.383 1.00 91.94 109 VAL A O 1
ATOM 885 N N . ASP A 1 110 ? 21.841 -11.470 -16.175 1.00 94.50 110 ASP A N 1
ATOM 886 C CA . ASP A 1 110 ? 21.580 -12.911 -16.225 1.00 94.50 110 ASP A CA 1
ATOM 887 C C . ASP A 1 110 ? 20.075 -13.227 -16.137 1.00 94.50 110 ASP A C 1
ATOM 889 O O . ASP A 1 110 ? 19.671 -14.386 -16.003 1.00 94.50 110 ASP A O 1
ATOM 893 N N . MET A 1 111 ? 19.225 -12.195 -16.226 1.00 93.75 111 MET A N 1
ATOM 894 C CA . MET A 1 111 ? 17.770 -12.280 -16.092 1.00 93.75 111 MET A CA 1
ATOM 895 C C . MET A 1 111 ? 17.318 -12.836 -14.732 1.00 93.75 111 MET A C 1
ATOM 897 O O . MET A 1 111 ? 16.198 -13.337 -14.607 1.00 93.75 111 MET A O 1
ATOM 901 N N . GLN A 1 112 ? 18.159 -12.728 -13.702 1.00 96.81 112 GLN A N 1
ATOM 902 C CA . GLN A 1 112 ? 17.807 -13.026 -12.318 1.00 96.81 112 GLN A CA 1
ATOM 903 C C . GLN A 1 112 ? 17.379 -11.753 -11.596 1.00 96.81 112 GLN A C 1
ATOM 905 O O . GLN A 1 112 ? 17.700 -10.643 -12.014 1.00 96.81 112 GLN A O 1
ATOM 910 N N . LEU A 1 113 ? 16.625 -11.894 -10.503 1.00 97.12 113 LEU A N 1
ATOM 911 C CA . LEU A 1 113 ? 16.305 -10.740 -9.665 1.00 97.12 113 LEU A CA 1
ATOM 912 C C . LEU A 1 113 ? 17.593 -10.182 -9.060 1.00 97.12 113 LEU A C 1
ATOM 914 O O . LEU A 1 113 ? 18.271 -10.874 -8.293 1.00 97.12 113 LEU A O 1
ATOM 918 N N . ASN A 1 114 ? 17.865 -8.907 -9.331 1.00 96.62 114 ASN A N 1
ATOM 919 C CA . ASN A 1 114 ? 18.939 -8.190 -8.660 1.00 96.62 114 ASN A CA 1
ATOM 920 C C . ASN A 1 114 ? 18.615 -8.029 -7.157 1.00 96.62 114 ASN A C 1
ATOM 922 O O . ASN A 1 114 ? 17.496 -8.307 -6.710 1.00 96.62 114 ASN A O 1
ATOM 926 N N . LEU A 1 115 ? 19.586 -7.591 -6.347 1.00 96.31 115 LEU A N 1
ATOM 927 C CA . LEU A 1 115 ? 19.401 -7.484 -4.892 1.00 96.31 115 LEU A CA 1
ATOM 928 C C . LEU A 1 115 ? 18.170 -6.641 -4.525 1.00 96.31 115 LEU A C 1
ATOM 930 O O . LEU A 1 115 ? 17.372 -7.043 -3.679 1.00 96.31 115 LEU A O 1
ATOM 934 N N . SER A 1 116 ? 17.975 -5.500 -5.180 1.00 95.50 116 SER A N 1
ATOM 935 C CA . SER A 1 116 ? 16.813 -4.648 -4.933 1.00 95.50 116 SER A CA 1
ATOM 936 C C . SER A 1 116 ? 15.509 -5.315 -5.354 1.00 95.50 116 SER A C 1
ATOM 938 O O . SER A 1 116 ? 14.530 -5.220 -4.623 1.00 95.50 116 SER A O 1
ATOM 940 N N . GLY A 1 117 ? 15.491 -6.047 -6.469 1.00 96.88 117 GLY A N 1
ATOM 941 C CA . GLY A 1 117 ? 14.362 -6.863 -6.909 1.00 96.88 117 GLY A CA 1
ATOM 942 C C . GLY A 1 117 ? 13.980 -7.920 -5.876 1.00 96.88 117 GLY A C 1
ATOM 943 O O . GLY A 1 117 ? 12.806 -8.033 -5.511 1.00 96.88 117 GLY A O 1
ATOM 944 N N . GLN A 1 118 ? 14.966 -8.628 -5.320 1.00 98.12 118 GLN A N 1
ATOM 945 C CA . GLN A 1 118 ? 14.754 -9.582 -4.227 1.00 98.12 118 GLN A CA 1
ATOM 946 C C . GLN A 1 118 ? 14.175 -8.890 -2.987 1.00 98.12 118 GLN A C 1
ATOM 948 O O . GLN A 1 118 ? 13.195 -9.367 -2.411 1.00 98.12 118 GLN A O 1
ATOM 953 N N . MET A 1 119 ? 14.721 -7.733 -2.604 1.00 98.31 119 MET A N 1
ATOM 954 C CA . MET A 1 119 ? 14.244 -6.965 -1.451 1.00 98.31 119 MET A CA 1
ATOM 955 C C . MET A 1 119 ? 12.839 -6.394 -1.671 1.00 98.31 119 MET A C 1
ATOM 957 O O . MET A 1 119 ? 12.004 -6.447 -0.765 1.00 98.31 119 MET A O 1
ATOM 961 N N . THR A 1 120 ? 12.525 -5.918 -2.877 1.00 97.81 120 THR A N 1
ATOM 962 C CA . THR A 1 120 ? 11.177 -5.504 -3.276 1.00 97.81 120 THR A CA 1
ATOM 963 C C . THR A 1 120 ? 10.195 -6.656 -3.077 1.00 97.81 120 THR A C 1
ATOM 965 O O . THR A 1 120 ? 9.183 -6.475 -2.397 1.00 97.81 120 THR A O 1
ATOM 968 N N . VAL A 1 121 ? 10.486 -7.850 -3.599 1.00 98.06 121 VAL A N 1
ATOM 969 C CA . VAL A 1 121 ? 9.604 -9.019 -3.440 1.00 98.06 121 VAL A CA 1
ATOM 970 C C . VAL A 1 121 ? 9.474 -9.418 -1.967 1.00 98.06 121 VAL A C 1
ATOM 972 O O . VAL A 1 121 ? 8.356 -9.611 -1.483 1.00 98.06 121 VAL A O 1
ATOM 975 N N . LEU A 1 122 ? 10.586 -9.463 -1.227 1.00 98.31 122 LEU A N 1
ATOM 976 C CA . LEU A 1 122 ? 10.615 -9.823 0.190 1.00 98.31 122 LEU A CA 1
ATOM 977 C C . LEU A 1 122 ? 9.743 -8.894 1.042 1.00 98.31 122 LEU A C 1
ATOM 979 O O . LEU A 1 122 ? 8.881 -9.364 1.785 1.00 98.31 122 LEU A O 1
ATOM 983 N N . PHE A 1 123 ? 9.917 -7.574 0.932 1.00 98.56 123 PHE A N 1
ATOM 984 C CA . PHE A 1 123 ? 9.116 -6.623 1.709 1.00 98.56 123 PHE A CA 1
ATOM 985 C C . PHE A 1 123 ? 7.650 -6.591 1.267 1.00 98.56 123 PHE A C 1
ATOM 987 O O . PHE A 1 123 ? 6.769 -6.391 2.108 1.00 98.56 123 PHE A O 1
ATOM 994 N N . GLY A 1 124 ? 7.374 -6.872 -0.011 1.00 98.31 124 GLY A N 1
ATOM 995 C CA . GLY A 1 124 ? 6.021 -7.129 -0.499 1.00 98.31 124 GLY A CA 1
ATOM 996 C C . GLY A 1 124 ? 5.379 -8.308 0.239 1.00 98.31 124 GLY A C 1
ATOM 997 O O . GLY A 1 124 ? 4.321 -8.152 0.852 1.00 98.31 124 GLY A O 1
ATOM 998 N N . ALA A 1 125 ? 6.063 -9.454 0.281 1.00 98.44 125 ALA A N 1
ATOM 999 C CA . ALA A 1 125 ? 5.599 -10.660 0.965 1.00 98.44 125 ALA A CA 1
ATOM 1000 C C . ALA A 1 125 ? 5.431 -10.463 2.484 1.00 98.44 125 ALA A C 1
ATOM 1002 O O . ALA A 1 125 ? 4.393 -10.828 3.041 1.00 98.44 125 ALA A O 1
ATOM 1003 N N . ILE A 1 126 ? 6.403 -9.829 3.153 1.00 98.56 126 ILE A N 1
ATOM 1004 C CA . ILE A 1 126 ? 6.328 -9.507 4.588 1.00 98.56 126 ILE A CA 1
ATOM 1005 C C . ILE A 1 126 ? 5.116 -8.616 4.870 1.00 98.56 126 ILE A C 1
ATOM 1007 O O . ILE A 1 126 ? 4.335 -8.905 5.779 1.00 98.56 126 ILE A O 1
ATOM 1011 N N . SER A 1 127 ? 4.923 -7.553 4.082 1.00 98.56 127 SER A N 1
ATOM 1012 C CA . SER A 1 127 ? 3.793 -6.639 4.273 1.00 98.56 127 SER A CA 1
ATOM 1013 C C . SER A 1 127 ? 2.449 -7.358 4.130 1.00 98.56 127 SER A C 1
ATOM 1015 O O . SER A 1 127 ? 1.562 -7.178 4.969 1.00 98.56 127 SER A O 1
ATOM 1017 N N . PHE A 1 128 ? 2.318 -8.240 3.133 1.00 98.44 128 PHE A N 1
ATOM 1018 C CA . PHE A 1 128 ? 1.117 -9.040 2.924 1.00 98.44 128 PHE A CA 1
ATOM 1019 C C . PHE A 1 128 ? 0.849 -9.988 4.093 1.00 98.44 128 PHE A C 1
ATOM 1021 O O . PHE A 1 128 ? -0.263 -10.002 4.622 1.00 98.44 128 PHE A O 1
ATOM 1028 N N . GLY A 1 129 ? 1.869 -10.721 4.549 1.00 98.25 129 GLY A N 1
ATOM 1029 C CA . GLY A 1 129 ? 1.761 -11.605 5.711 1.00 98.25 129 GLY A CA 1
ATOM 1030 C C . GLY A 1 129 ? 1.332 -10.855 6.974 1.00 98.25 129 GLY A C 1
ATOM 1031 O O . GLY A 1 129 ? 0.454 -11.313 7.706 1.00 98.25 129 GLY A O 1
ATOM 1032 N N . ILE A 1 130 ? 1.869 -9.651 7.194 1.00 98.44 130 ILE A N 1
ATOM 1033 C CA . ILE A 1 130 ? 1.464 -8.799 8.316 1.00 98.44 130 ILE A CA 1
ATOM 1034 C C . ILE A 1 130 ? 0.004 -8.353 8.181 1.00 98.44 130 ILE A C 1
ATOM 1036 O O . ILE A 1 130 ? -0.719 -8.397 9.176 1.00 98.44 130 ILE A O 1
ATOM 1040 N N . PHE A 1 131 ? -0.455 -7.940 6.994 1.00 98.50 131 PHE A N 1
ATOM 1041 C CA . PHE A 1 131 ? -1.843 -7.504 6.777 1.00 98.50 131 PHE A CA 1
ATOM 1042 C C . PHE A 1 131 ? -2.865 -8.645 6.739 1.00 98.50 131 PHE A C 1
ATOM 1044 O O . PHE A 1 131 ? -4.043 -8.421 7.036 1.00 98.50 131 PHE A O 1
ATOM 1051 N N . LEU A 1 132 ? -2.431 -9.871 6.460 1.00 98.44 132 LEU A N 1
ATOM 1052 C CA . LEU A 1 132 ? -3.281 -11.053 6.529 1.00 98.44 132 LEU A CA 1
ATOM 1053 C C . LEU A 1 132 ? -3.809 -11.277 7.958 1.00 98.44 132 LEU A C 1
ATOM 1055 O O . LEU A 1 132 ? -4.984 -11.585 8.147 1.00 98.44 132 LEU A O 1
ATOM 1059 N N . MET A 1 133 ? -2.988 -11.032 8.982 1.00 98.00 133 MET A N 1
ATOM 1060 C CA . MET A 1 133 ? -3.365 -11.199 10.394 1.00 98.00 133 MET A CA 1
ATOM 1061 C C . MET A 1 133 ? -4.572 -10.331 10.829 1.00 98.00 133 MET A C 1
ATOM 1063 O O . MET A 1 133 ? -5.554 -10.874 11.355 1.00 98.00 133 MET A O 1
ATOM 1067 N N . PRO A 1 134 ? -4.588 -8.996 10.628 1.00 97.25 134 PRO A N 1
ATOM 1068 C CA . PRO A 1 134 ? -5.751 -8.165 10.926 1.00 97.25 134 PRO A CA 1
ATOM 1069 C C . PRO A 1 134 ? -6.949 -8.451 10.008 1.00 97.25 134 PRO A C 1
ATOM 1071 O O . PRO A 1 134 ? -8.085 -8.257 10.452 1.00 97.25 134 PRO A O 1
ATOM 1074 N N . ALA A 1 135 ? -6.735 -8.938 8.778 1.00 97.56 135 ALA A N 1
ATOM 1075 C CA . ALA A 1 135 ? -7.815 -9.354 7.882 1.00 97.56 135 ALA A CA 1
ATOM 1076 C C . ALA A 1 135 ? -8.533 -10.612 8.404 1.00 97.56 135 ALA A C 1
ATOM 1078 O O . ALA A 1 135 ? -9.750 -10.591 8.598 1.00 97.56 135 ALA A O 1
ATOM 1079 N N . ILE A 1 136 ? -7.781 -11.664 8.740 1.00 97.75 136 ILE A N 1
ATOM 1080 C CA . ILE A 1 136 ? -8.300 -12.911 9.324 1.00 97.75 136 ILE A CA 1
ATOM 1081 C C . ILE A 1 136 ? -9.034 -12.624 10.640 1.00 97.75 136 ILE A C 1
ATOM 1083 O O . ILE A 1 136 ? -10.190 -13.001 10.824 1.00 97.75 136 ILE A O 1
ATOM 1087 N N . THR A 1 137 ? -8.418 -11.860 11.544 1.00 97.12 137 THR A N 1
ATOM 1088 C CA . THR A 1 137 ? -9.032 -11.519 12.845 1.00 97.12 137 THR A CA 1
ATOM 1089 C C . THR A 1 137 ? -10.177 -10.504 12.758 1.00 97.12 137 THR A C 1
ATOM 1091 O O . THR A 1 137 ? -10.792 -10.159 13.771 1.00 97.12 137 THR A O 1
ATOM 1094 N N . SER A 1 138 ? -10.505 -10.025 11.556 1.00 95.00 138 SER A N 1
ATOM 1095 C CA . SER A 1 138 ? -11.700 -9.216 11.296 1.00 95.00 138 SER A CA 1
ATOM 1096 C C . SER A 1 138 ? -12.948 -10.044 10.961 1.00 95.00 138 SER A C 1
ATOM 1098 O O . SER A 1 138 ? -14.047 -9.464 10.927 1.00 95.00 138 SER A O 1
ATOM 1100 N N . VAL A 1 139 ? -12.798 -11.360 10.752 1.00 96.12 139 VAL A N 1
ATOM 1101 C CA . VAL A 1 139 ? -13.894 -12.333 10.611 1.00 96.12 139 VAL A CA 1
ATOM 1102 C C . VAL A 1 139 ? -14.621 -12.482 11.950 1.00 96.12 139 VAL A C 1
ATOM 1104 O O . VAL A 1 139 ? -13.987 -12.578 13.000 1.00 96.12 139 VAL A O 1
ATOM 1107 N N . SER A 1 140 ? -15.958 -12.487 11.929 1.00 94.06 140 SER A N 1
ATOM 1108 C CA . SER A 1 140 ? -16.799 -12.488 13.139 1.00 94.06 140 SER A CA 1
ATOM 1109 C C . SER A 1 140 ? -16.509 -13.666 14.067 1.00 94.06 140 SER A C 1
ATOM 1111 O O . SER A 1 140 ? -16.335 -13.453 15.263 1.00 94.06 140 SER A O 1
ATOM 1113 N N . VAL A 1 141 ? -16.407 -14.875 13.508 1.00 96.75 141 VAL A N 1
ATOM 1114 C CA . VAL A 1 141 ? -16.151 -16.116 14.256 1.00 96.75 141 VAL A CA 1
ATOM 1115 C C . VAL A 1 141 ? -14.806 -16.056 14.980 1.00 96.75 141 VAL A C 1
ATOM 1117 O O . VAL A 1 141 ? -14.741 -16.295 16.180 1.00 96.75 141 VAL A O 1
ATOM 1120 N N . ILE A 1 142 ? -13.744 -15.648 14.281 1.00 96.56 142 ILE A N 1
ATOM 1121 C CA . ILE A 1 142 ? -12.400 -15.541 14.865 1.00 96.56 142 ILE A CA 1
ATOM 1122 C C . ILE A 1 142 ? -12.372 -14.443 15.928 1.00 96.56 142 ILE A C 1
ATOM 1124 O O . ILE A 1 142 ? -11.870 -14.654 17.028 1.00 96.56 142 ILE A O 1
ATOM 1128 N N . LYS A 1 143 ? -12.968 -13.281 15.637 1.00 95.50 143 LYS A N 1
ATOM 1129 C CA . LYS A 1 143 ? -13.035 -12.163 16.580 1.00 95.50 143 LYS A CA 1
ATOM 1130 C C . LYS A 1 143 ? -13.783 -12.526 17.868 1.00 95.50 143 LYS A C 1
ATOM 1132 O O . LYS A 1 143 ? -13.387 -12.053 18.928 1.00 95.50 143 LYS A O 1
ATOM 1137 N N . ALA A 1 144 ? -14.844 -13.330 17.785 1.00 95.75 144 ALA A N 1
ATOM 1138 C CA . ALA A 1 144 ? -15.624 -13.755 18.949 1.00 95.75 144 ALA A CA 1
ATOM 1139 C C . ALA A 1 144 ? -14.801 -14.603 19.935 1.00 95.75 144 ALA A C 1
ATOM 1141 O O . ALA A 1 144 ? -15.049 -14.545 21.135 1.00 95.75 144 ALA A O 1
ATOM 1142 N N . GLY A 1 145 ? -13.787 -15.326 19.448 1.00 97.12 145 GLY A N 1
ATOM 1143 C CA . GLY A 1 145 ? -12.868 -16.114 20.275 1.00 97.12 145 GLY A CA 1
ATOM 1144 C C . GLY A 1 145 ? -11.706 -15.324 20.890 1.00 97.12 145 GLY A C 1
ATOM 1145 O O . GLY A 1 145 ? -10.816 -15.921 21.492 1.00 97.12 145 GLY A O 1
ATOM 1146 N N . MET A 1 146 ? -11.654 -13.997 20.728 1.00 97.25 146 MET A N 1
ATOM 1147 C CA . MET A 1 146 ? -10.522 -13.173 21.164 1.00 97.25 146 MET A CA 1
ATOM 1148 C C . MET A 1 146 ? -10.915 -12.145 22.223 1.00 97.25 146 MET A C 1
ATOM 1150 O O . MET A 1 146 ? -11.943 -11.477 22.115 1.00 97.25 146 MET A O 1
ATOM 1154 N N . SER A 1 147 ? -10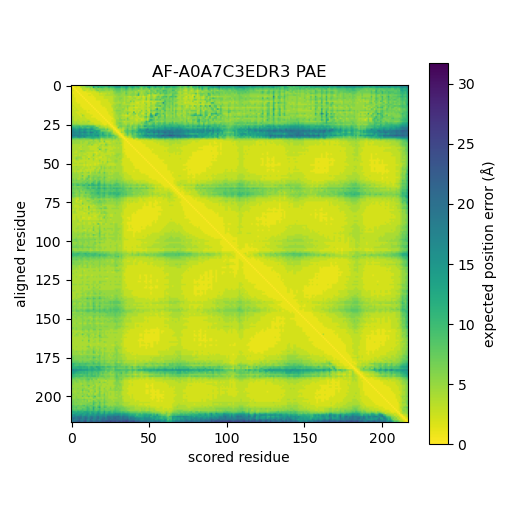.023 -11.913 23.193 1.00 97.44 147 SER A N 1
ATOM 1155 C CA . SER A 1 147 ? -10.139 -10.731 24.050 1.00 97.44 147 SER A CA 1
ATOM 1156 C C . SER A 1 147 ? -9.931 -9.452 23.233 1.00 97.44 147 SER A C 1
ATOM 1158 O O . SER A 1 147 ? -9.235 -9.433 22.207 1.00 97.44 147 SER A O 1
ATOM 1160 N N . LYS A 1 148 ? -10.513 -8.349 23.706 1.00 95.19 148 LYS A N 1
ATOM 1161 C CA . LYS A 1 148 ? -10.414 -7.042 23.050 1.00 95.19 148 LYS A CA 1
ATOM 1162 C C . LYS A 1 148 ? -8.961 -6.577 22.932 1.00 95.19 148 LYS A C 1
ATOM 1164 O O . LYS A 1 148 ? -8.582 -6.015 21.907 1.00 95.19 148 LYS A O 1
ATOM 1169 N N . GLU A 1 149 ? -8.148 -6.838 23.946 1.00 96.56 149 GLU A N 1
ATOM 1170 C CA . GLU A 1 149 ? -6.740 -6.445 24.043 1.00 96.56 149 GLU A CA 1
ATOM 1171 C C . GLU A 1 149 ? -5.904 -7.193 23.003 1.00 96.56 149 GLU A C 1
ATOM 1173 O O . GLU A 1 149 ? -5.135 -6.569 22.266 1.00 96.56 149 GLU A O 1
ATOM 1178 N N . LYS A 1 150 ? -6.108 -8.515 22.889 1.00 96.75 150 LYS A N 1
ATOM 1179 C CA . LYS A 1 150 ? -5.452 -9.356 21.878 1.00 96.75 150 LYS A CA 1
ATOM 1180 C C . LYS A 1 150 ? -5.833 -8.908 20.471 1.00 96.75 150 LYS A C 1
ATOM 1182 O O . LYS A 1 150 ? -4.950 -8.679 19.646 1.00 96.75 150 LYS A O 1
ATOM 1187 N N . TRP A 1 151 ? -7.128 -8.704 20.220 1.00 96.56 151 TRP A N 1
ATOM 1188 C CA . TRP A 1 151 ? -7.613 -8.211 18.931 1.00 96.56 151 TRP A CA 1
ATOM 1189 C C . TRP A 1 151 ? -6.972 -6.866 18.575 1.00 96.56 151 TRP A C 1
ATOM 1191 O O . TRP A 1 151 ? -6.389 -6.721 17.504 1.00 96.56 151 TRP A O 1
ATOM 1201 N N . GLN A 1 152 ? -6.986 -5.898 19.497 1.00 94.38 152 GLN A N 1
ATOM 1202 C CA . GLN A 1 152 ? -6.350 -4.597 19.288 1.00 94.38 152 GLN A CA 1
ATOM 1203 C C . GLN A 1 152 ? -4.841 -4.700 19.048 1.00 94.38 152 GLN A C 1
ATOM 1205 O O . GLN A 1 152 ? -4.307 -3.898 18.286 1.00 94.38 152 GLN A O 1
ATOM 1210 N N . SER A 1 153 ? -4.152 -5.653 19.681 1.00 96.12 153 SER A N 1
ATOM 1211 C CA . SER A 1 153 ? -2.724 -5.876 19.445 1.00 96.12 153 SER A CA 1
ATOM 1212 C C . SER A 1 153 ? -2.440 -6.314 18.016 1.00 96.12 153 SER A C 1
ATOM 1214 O O . SER A 1 153 ? -1.578 -5.730 17.366 1.00 96.12 153 SER A O 1
ATOM 1216 N N . ILE A 1 154 ? -3.238 -7.239 17.483 1.00 97.12 154 ILE A N 1
ATOM 1217 C CA . ILE A 1 154 ? -3.116 -7.678 16.088 1.00 97.12 154 ILE A CA 1
ATOM 1218 C C . ILE A 1 154 ? -3.425 -6.529 15.125 1.00 97.12 154 ILE A C 1
ATOM 1220 O O . ILE A 1 154 ? -2.691 -6.324 14.165 1.00 97.12 154 ILE A O 1
ATOM 1224 N N . GLN A 1 155 ? -4.433 -5.699 15.413 1.00 95.88 155 GLN A N 1
ATOM 1225 C CA . GLN A 1 155 ? -4.715 -4.516 14.587 1.00 95.88 155 GLN A CA 1
ATOM 1226 C C . GLN A 1 155 ? -3.563 -3.493 14.584 1.00 95.88 155 GLN A C 1
ATOM 1228 O O . GLN A 1 155 ? -3.432 -2.719 13.637 1.00 95.88 155 GLN A O 1
ATOM 1233 N N . ARG A 1 156 ? -2.711 -3.460 15.622 1.00 95.25 156 ARG A N 1
ATOM 1234 C CA . ARG A 1 156 ? -1.517 -2.596 15.647 1.00 95.25 156 ARG A CA 1
ATOM 1235 C C . ARG A 1 156 ? -0.402 -3.102 14.732 1.00 95.25 156 ARG A C 1
ATOM 1237 O O . ARG A 1 156 ? 0.408 -2.279 14.314 1.00 95.25 156 ARG A O 1
ATOM 1244 N N . LEU A 1 157 ? -0.383 -4.388 14.376 1.00 97.25 157 LEU A N 1
ATOM 1245 C CA . LEU A 1 157 ? 0.595 -4.927 13.426 1.00 97.25 157 LEU A CA 1
ATOM 1246 C C . LEU A 1 157 ? 0.493 -4.252 12.054 1.00 97.25 157 LEU A C 1
ATOM 1248 O O . LEU A 1 157 ? 1.503 -4.091 11.382 1.00 97.25 157 LEU A O 1
ATOM 1252 N N . SER A 1 158 ? -0.680 -3.731 11.689 1.00 97.81 158 SER A N 1
ATOM 1253 C CA . SER A 1 158 ? -0.884 -2.961 10.457 1.00 97.81 158 SER A CA 1
ATOM 1254 C C . SER A 1 158 ? 0.058 -1.756 10.305 1.00 97.81 158 SER A C 1
ATOM 1256 O O . SER A 1 158 ? 0.349 -1.367 9.178 1.00 97.81 158 SER A O 1
ATOM 1258 N N . TYR A 1 159 ? 0.562 -1.169 11.402 1.00 98.06 159 TYR A N 1
ATOM 1259 C CA . TYR A 1 159 ? 1.571 -0.101 11.325 1.00 98.06 159 TYR A CA 1
ATOM 1260 C C . TYR A 1 159 ? 2.948 -0.631 10.892 1.00 98.06 159 TYR A C 1
ATOM 1262 O O . TYR A 1 159 ? 3.652 0.040 10.145 1.00 98.06 159 TYR A O 1
ATOM 1270 N N . PHE A 1 160 ? 3.313 -1.848 11.298 1.00 98.12 160 PHE A N 1
ATOM 1271 C CA . PHE A 1 160 ? 4.507 -2.516 10.777 1.00 98.12 160 PHE A CA 1
ATOM 1272 C C . PHE A 1 160 ? 4.301 -2.920 9.318 1.00 98.12 160 PHE A C 1
ATOM 1274 O O . PHE A 1 160 ? 5.172 -2.668 8.496 1.00 98.12 160 PHE A O 1
ATOM 1281 N N . GLY A 1 161 ? 3.115 -3.437 8.979 1.00 98.44 161 GLY A N 1
ATOM 1282 C CA . GLY A 1 161 ? 2.764 -3.803 7.605 1.00 98.44 161 GLY A CA 1
ATOM 1283 C C . GLY A 1 161 ? 2.890 -2.625 6.641 1.00 98.44 161 GLY A C 1
ATOM 1284 O O . GLY A 1 161 ? 3.538 -2.749 5.606 1.00 98.44 161 GLY A O 1
ATOM 1285 N N . ILE A 1 162 ? 2.348 -1.452 6.999 1.00 98.38 162 ILE A N 1
ATOM 1286 C CA . ILE A 1 162 ? 2.460 -0.260 6.144 1.00 98.38 162 ILE A CA 1
ATOM 1287 C C . ILE A 1 162 ? 3.900 0.276 6.102 1.00 98.38 162 ILE A C 1
ATOM 1289 O O . ILE A 1 162 ? 4.337 0.746 5.057 1.00 98.38 162 ILE A O 1
ATOM 1293 N N . GLY A 1 163 ? 4.671 0.142 7.187 1.00 98.56 163 GLY A N 1
ATOM 1294 C CA . GLY A 1 163 ? 6.110 0.421 7.177 1.00 98.56 163 GLY A CA 1
ATOM 1295 C C . GLY A 1 163 ? 6.864 -0.461 6.178 1.00 98.56 163 GLY A C 1
ATOM 1296 O O . GLY A 1 163 ? 7.630 0.054 5.368 1.00 98.56 163 GLY A O 1
ATOM 1297 N N . SER A 1 164 ? 6.582 -1.767 6.154 1.00 98.56 164 SER A N 1
ATOM 1298 C CA . SER A 1 164 ? 7.139 -2.692 5.159 1.00 98.56 164 SER A CA 1
ATOM 1299 C C . SER A 1 164 ? 6.722 -2.336 3.729 1.00 98.56 164 SER A C 1
ATOM 1301 O O . SER A 1 164 ? 7.555 -2.430 2.832 1.00 98.56 164 SER A O 1
ATOM 1303 N N . VAL A 1 165 ? 5.490 -1.852 3.507 1.00 98.56 165 VAL A N 1
ATOM 1304 C CA . VAL A 1 165 ? 5.077 -1.300 2.200 1.00 98.56 165 VAL A CA 1
ATOM 1305 C C . VAL A 1 165 ? 5.955 -0.116 1.801 1.00 98.56 165 VAL A C 1
ATOM 1307 O O . VAL A 1 165 ? 6.392 -0.054 0.658 1.00 98.56 165 VAL A O 1
ATOM 1310 N N . SER A 1 166 ? 6.259 0.807 2.718 1.00 98.44 166 SER A N 1
ATOM 1311 C CA . SER A 1 166 ? 7.154 1.928 2.403 1.00 98.44 166 SER A CA 1
ATOM 1312 C C . SER A 1 166 ? 8.538 1.441 1.977 1.00 98.44 166 SER A C 1
ATOM 1314 O O . SER A 1 166 ? 9.082 1.962 1.012 1.00 98.44 166 SER A O 1
ATOM 1316 N N . VAL A 1 167 ? 9.098 0.434 2.653 1.00 98.44 167 VAL A N 1
ATOM 1317 C CA . VAL A 1 167 ? 10.401 -0.134 2.271 1.00 98.44 167 VAL A CA 1
ATOM 1318 C C . VAL A 1 167 ? 10.325 -0.809 0.897 1.00 98.44 167 VAL A C 1
ATOM 1320 O O . VAL A 1 167 ? 11.165 -0.544 0.043 1.00 98.44 167 VAL A O 1
ATOM 1323 N N . HIS A 1 168 ? 9.278 -1.602 0.645 1.00 98.19 168 HIS A N 1
ATOM 1324 C CA . HIS A 1 168 ? 8.996 -2.196 -0.667 1.00 98.19 168 HIS A CA 1
ATOM 1325 C C . HIS A 1 168 ? 8.969 -1.139 -1.788 1.00 98.19 168 HIS A C 1
ATOM 1327 O O . HIS A 1 168 ? 9.621 -1.314 -2.818 1.00 98.19 168 HIS A O 1
ATOM 1333 N N . LEU A 1 169 ? 8.264 -0.022 -1.573 1.00 97.25 169 LEU A N 1
ATOM 1334 C CA . LEU A 1 169 ? 8.180 1.080 -2.534 1.00 97.25 169 LEU A CA 1
ATOM 1335 C C . LEU A 1 169 ? 9.521 1.801 -2.711 1.00 97.25 169 LEU A C 1
ATOM 1337 O O . LEU A 1 169 ? 9.852 2.173 -3.831 1.00 97.25 169 LEU A O 1
ATOM 1341 N N . LEU A 1 170 ? 10.300 1.995 -1.645 1.00 97.31 170 LEU A N 1
ATOM 1342 C CA . LEU A 1 170 ? 11.597 2.674 -1.722 1.00 97.31 170 LEU A CA 1
ATOM 1343 C C . LEU A 1 170 ? 12.625 1.893 -2.550 1.00 97.31 170 LEU A C 1
ATOM 1345 O O . LEU A 1 170 ? 13.365 2.518 -3.304 1.00 97.31 170 LEU A O 1
ATOM 1349 N N . PHE A 1 171 ? 12.631 0.557 -2.493 1.00 97.44 171 PHE A N 1
ATOM 1350 C CA . PHE A 1 171 ? 13.467 -0.247 -3.396 1.00 97.44 171 PHE A CA 1
ATOM 1351 C C . PHE A 1 171 ? 13.041 -0.096 -4.865 1.00 97.44 171 PHE A C 1
ATOM 1353 O O . PHE A 1 171 ? 13.893 0.054 -5.736 1.00 97.44 171 PHE A O 1
ATOM 1360 N N . ILE A 1 172 ? 11.732 -0.027 -5.144 1.00 94.38 172 ILE A N 1
ATOM 1361 C CA . ILE A 1 172 ? 11.228 0.251 -6.502 1.00 94.38 172 ILE A CA 1
ATOM 1362 C C . ILE A 1 172 ? 11.649 1.650 -6.970 1.00 94.38 172 ILE A C 1
ATOM 1364 O O . ILE A 1 172 ? 12.047 1.813 -8.119 1.00 94.38 172 ILE A O 1
ATOM 1368 N N . VAL A 1 173 ? 11.538 2.660 -6.100 1.00 94.38 173 VAL A N 1
ATOM 1369 C CA . VAL A 1 173 ? 11.963 4.046 -6.368 1.00 94.38 173 VAL A CA 1
ATOM 1370 C C . VAL A 1 173 ? 13.448 4.084 -6.696 1.00 94.38 173 VAL A C 1
ATOM 1372 O O . VAL A 1 173 ? 13.817 4.698 -7.690 1.00 94.38 173 VAL A O 1
ATOM 1375 N N . TYR A 1 174 ? 14.277 3.427 -5.886 1.00 94.50 174 TYR A N 1
ATOM 1376 C CA . TYR A 1 174 ? 15.722 3.381 -6.074 1.00 94.50 174 TYR A CA 1
ATOM 1377 C C . TYR A 1 174 ? 16.090 2.794 -7.442 1.00 94.50 174 TYR A C 1
ATOM 1379 O O . TYR A 1 174 ? 16.728 3.476 -8.240 1.00 94.50 174 TYR A O 1
ATOM 1387 N N . GLU A 1 175 ? 15.595 1.597 -7.765 1.00 92.50 175 GLU A N 1
ATOM 1388 C CA . GLU A 1 175 ? 15.902 0.946 -9.046 1.00 92.50 175 GLU A CA 1
ATOM 1389 C C . GLU A 1 175 ? 15.341 1.705 -10.246 1.00 92.50 175 GLU A C 1
ATOM 1391 O O . GLU A 1 175 ? 16.022 1.888 -11.253 1.00 92.50 175 GLU A O 1
ATOM 1396 N N . ARG A 1 176 ? 14.109 2.221 -10.146 1.00 89.06 176 ARG A N 1
ATOM 1397 C CA . ARG A 1 176 ? 13.546 3.045 -11.222 1.00 89.06 176 ARG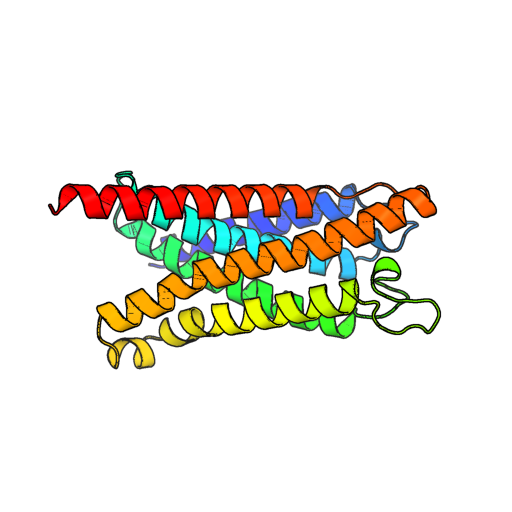 A CA 1
ATOM 1398 C C . ARG A 1 176 ? 14.326 4.336 -11.423 1.00 89.06 176 ARG A C 1
ATOM 1400 O O . ARG A 1 176 ? 14.380 4.809 -12.552 1.00 89.06 176 ARG A O 1
ATOM 1407 N N . TYR A 1 177 ? 14.886 4.916 -10.365 1.00 91.12 177 TYR A N 1
ATOM 1408 C CA . TYR A 1 177 ? 15.666 6.143 -10.462 1.00 91.12 177 TYR A CA 1
ATOM 1409 C C . TYR A 1 177 ? 16.981 5.875 -11.191 1.00 91.12 177 TYR A C 1
ATOM 1411 O O . TYR A 1 177 ? 17.250 6.533 -12.195 1.00 91.12 177 TYR A O 1
ATOM 1419 N N . SER A 1 178 ? 17.725 4.849 -10.771 1.00 89.00 178 SER A N 1
ATOM 1420 C CA . SER A 1 178 ? 18.949 4.407 -11.450 1.00 89.00 178 SER A CA 1
ATOM 1421 C C . SER A 1 178 ? 18.680 4.094 -12.926 1.00 89.00 178 SER A C 1
ATOM 1423 O O . SER A 1 178 ? 19.276 4.700 -13.811 1.00 89.00 178 SER A O 1
ATOM 1425 N N . PHE A 1 179 ? 17.659 3.276 -13.205 1.00 86.50 179 PHE A N 1
ATOM 1426 C CA . PHE A 1 179 ? 17.260 2.938 -14.572 1.00 86.50 179 PHE A CA 1
ATOM 1427 C C . PHE A 1 179 ? 16.859 4.168 -15.402 1.00 86.50 179 PHE A C 1
ATOM 1429 O O . PHE A 1 179 ? 17.137 4.228 -16.601 1.00 86.50 179 PHE A O 1
ATOM 1436 N N . SER A 1 180 ? 16.193 5.153 -14.786 1.00 85.56 180 SER A N 1
ATOM 1437 C CA . SER A 1 180 ? 15.756 6.377 -15.466 1.00 85.56 180 SER A CA 1
ATOM 1438 C C . SER A 1 180 ? 16.920 7.263 -15.903 1.00 85.56 180 SER A C 1
ATOM 1440 O O . SER A 1 180 ? 16.840 7.848 -16.983 1.00 85.56 180 SER A O 1
ATOM 1442 N N . ILE A 1 181 ? 17.995 7.317 -15.108 1.00 85.31 181 ILE A N 1
ATOM 1443 C CA . ILE A 1 181 ? 19.225 8.042 -15.445 1.00 85.31 181 ILE A CA 1
ATOM 1444 C C . ILE A 1 181 ? 19.899 7.366 -16.637 1.00 85.31 181 ILE A C 1
ATOM 1446 O O . ILE A 1 181 ? 20.150 8.022 -17.647 1.00 85.31 181 ILE A O 1
ATOM 1450 N N . ASP A 1 182 ? 20.105 6.053 -16.550 1.00 85.44 182 ASP A N 1
ATOM 1451 C CA . ASP A 1 182 ? 20.863 5.305 -17.556 1.00 85.44 182 ASP A CA 1
ATOM 1452 C C . ASP A 1 182 ? 20.147 5.251 -18.914 1.00 85.44 182 ASP A C 1
ATOM 1454 O O . ASP A 1 182 ? 20.785 5.241 -19.964 1.00 85.44 182 ASP A O 1
ATOM 1458 N N . ASN A 1 183 ? 18.809 5.266 -18.910 1.00 81.69 183 ASN A N 1
ATOM 1459 C CA . ASN A 1 183 ? 17.992 5.102 -20.118 1.00 81.69 183 ASN A CA 1
ATOM 1460 C C . ASN A 1 183 ? 17.243 6.377 -20.539 1.00 81.69 183 ASN A C 1
ATOM 1462 O O . ASN A 1 183 ? 16.416 6.328 -21.452 1.00 81.69 183 ASN A O 1
ATOM 1466 N N . SER A 1 184 ? 17.485 7.517 -19.877 1.00 79.69 184 SER A N 1
ATOM 1467 C CA . SER A 1 184 ? 16.791 8.793 -20.139 1.00 79.69 184 SER A CA 1
ATOM 1468 C C . SER A 1 184 ? 15.256 8.660 -20.165 1.00 79.69 184 SER A C 1
ATOM 1470 O O . SER A 1 184 ? 14.554 9.256 -20.989 1.00 79.69 184 SER A O 1
ATOM 1472 N N . VAL A 1 185 ? 14.706 7.834 -19.271 1.00 76.88 185 VAL A N 1
ATOM 1473 C CA . VAL A 1 185 ? 13.257 7.615 -19.138 1.00 76.88 185 VAL A CA 1
ATOM 1474 C C . VAL A 1 185 ? 12.700 8.536 -18.055 1.00 76.88 185 VAL A C 1
ATOM 1476 O O . VAL A 1 185 ? 13.379 8.864 -17.092 1.00 76.88 185 VAL A O 1
ATOM 1479 N N . LYS A 1 186 ? 11.441 8.967 -18.185 1.00 79.81 186 LYS A N 1
ATOM 1480 C CA . LYS A 1 186 ? 10.779 9.763 -17.147 1.00 79.81 186 LYS A CA 1
ATOM 1481 C C . LYS A 1 186 ? 10.689 8.966 -15.840 1.00 79.81 186 LYS A C 1
ATOM 1483 O O . LYS A 1 186 ? 10.178 7.847 -15.825 1.00 79.81 186 LYS A O 1
ATOM 1488 N N . PHE A 1 187 ? 11.138 9.575 -14.748 1.00 82.75 187 PHE A N 1
ATOM 1489 C CA . PHE A 1 187 ? 10.996 9.011 -13.415 1.00 82.75 187 PHE A CA 1
ATOM 1490 C C . PHE A 1 187 ? 9.575 9.220 -12.862 1.00 82.75 187 PHE A C 1
ATOM 1492 O O . PHE A 1 187 ? 8.995 10.302 -12.982 1.00 82.75 187 PHE A O 1
ATOM 1499 N N . ASN A 1 188 ? 9.028 8.176 -12.239 1.00 82.12 188 ASN A N 1
ATOM 1500 C CA . ASN A 1 188 ? 7.686 8.159 -11.656 1.00 82.12 188 ASN A CA 1
ATOM 1501 C C . ASN A 1 188 ? 7.784 8.410 -10.142 1.00 82.12 188 ASN A C 1
ATOM 1503 O O . ASN A 1 188 ? 8.308 7.578 -9.399 1.00 82.12 188 ASN A O 1
ATOM 1507 N N . TYR A 1 189 ? 7.303 9.570 -9.687 1.00 87.12 189 TYR A N 1
ATOM 1508 C CA . TYR A 1 189 ? 7.456 10.042 -8.302 1.00 87.12 189 TYR A CA 1
ATOM 1509 C C . TYR A 1 189 ? 6.361 9.541 -7.345 1.00 87.12 189 TYR A C 1
ATOM 1511 O O . TYR A 1 189 ? 6.465 9.725 -6.133 1.00 87.12 189 TYR A O 1
ATOM 1519 N N . GLU A 1 190 ? 5.302 8.911 -7.849 1.00 89.81 190 GLU A N 1
ATOM 1520 C CA . GLU A 1 190 ? 4.133 8.501 -7.066 1.00 89.81 190 GLU A CA 1
ATOM 1521 C C . GLU A 1 190 ? 4.497 7.523 -5.936 1.00 89.81 190 GLU A C 1
ATOM 1523 O O . GLU A 1 190 ? 4.088 7.772 -4.798 1.00 89.81 190 GLU A O 1
ATOM 1528 N N . PRO A 1 191 ? 5.305 6.463 -6.164 1.00 92.31 191 PRO A N 1
ATOM 1529 C CA . PRO A 1 191 ? 5.732 5.567 -5.088 1.00 92.31 191 PRO A CA 1
ATOM 1530 C C . PRO A 1 191 ? 6.519 6.289 -3.983 1.00 92.31 191 PRO A C 1
ATOM 1532 O O . PRO A 1 191 ? 6.350 5.978 -2.803 1.00 92.31 191 PRO A O 1
ATOM 1535 N N . LEU A 1 192 ? 7.333 7.288 -4.345 1.00 94.06 192 LEU A N 1
ATOM 1536 C CA . LEU A 1 192 ? 8.098 8.092 -3.390 1.00 94.06 192 LEU A CA 1
ATOM 1537 C C . LEU A 1 192 ? 7.174 8.961 -2.527 1.00 94.06 192 LEU A C 1
ATOM 1539 O O . LEU A 1 192 ? 7.304 8.967 -1.304 1.00 94.06 192 LEU A O 1
ATOM 1543 N N . LEU A 1 193 ? 6.211 9.650 -3.145 1.00 95.25 193 LEU A N 1
ATOM 1544 C CA . LEU A 1 193 ? 5.229 10.469 -2.426 1.00 95.25 193 LEU A CA 1
ATOM 1545 C C . LEU A 1 193 ? 4.411 9.633 -1.433 1.00 95.25 193 LEU A C 1
ATOM 1547 O O . LEU A 1 193 ? 4.197 10.049 -0.293 1.00 95.25 193 LEU A O 1
ATOM 1551 N N . ILE A 1 194 ? 3.996 8.430 -1.832 1.00 96.06 194 ILE A N 1
ATOM 1552 C CA . ILE A 1 194 ? 3.272 7.508 -0.950 1.00 96.06 194 ILE A CA 1
ATOM 1553 C C . ILE A 1 194 ? 4.143 7.064 0.228 1.00 96.06 194 ILE A C 1
ATOM 1555 O O . ILE A 1 194 ? 3.671 7.096 1.365 1.00 96.06 194 ILE A O 1
ATOM 1559 N N . SER A 1 195 ? 5.411 6.720 -0.007 1.00 96.94 195 SER A N 1
ATOM 1560 C CA . SER A 1 195 ? 6.362 6.404 1.068 1.00 96.94 195 SER A CA 1
ATOM 1561 C C . SER A 1 195 ? 6.517 7.560 2.058 1.00 96.94 195 SER A C 1
ATOM 1563 O O . SER A 1 195 ? 6.462 7.340 3.267 1.00 96.94 195 SER A O 1
ATOM 1565 N N . ILE A 1 196 ? 6.609 8.804 1.576 1.00 97.38 196 ILE A N 1
ATOM 1566 C CA . ILE A 1 196 ? 6.667 9.996 2.438 1.00 97.38 196 ILE A CA 1
ATOM 1567 C C . ILE A 1 196 ? 5.413 10.094 3.319 1.00 97.38 196 ILE A C 1
ATOM 1569 O O . ILE A 1 196 ? 5.528 10.276 4.532 1.00 97.38 196 ILE A O 1
ATOM 1573 N N . PHE A 1 197 ? 4.214 9.913 2.756 1.00 97.44 197 PHE A N 1
ATOM 1574 C CA . PHE A 1 197 ? 2.980 9.935 3.550 1.00 97.44 197 PHE A CA 1
ATOM 1575 C C . PHE A 1 197 ? 2.916 8.812 4.591 1.00 97.44 197 PHE A C 1
ATOM 1577 O O . PHE A 1 197 ? 2.435 9.040 5.705 1.00 97.44 197 PHE A O 1
ATOM 1584 N N . ILE A 1 198 ? 3.417 7.617 4.266 1.00 98.00 198 ILE A N 1
ATOM 1585 C CA . ILE A 1 198 ? 3.518 6.511 5.225 1.00 98.00 198 ILE A CA 1
ATOM 1586 C C . ILE A 1 198 ? 4.461 6.889 6.373 1.00 98.00 198 ILE A C 1
ATOM 1588 O O . ILE A 1 198 ? 4.093 6.732 7.537 1.00 98.00 198 ILE A O 1
ATOM 1592 N N . ILE A 1 199 ? 5.645 7.424 6.068 1.00 97.88 199 ILE A N 1
ATOM 1593 C CA . ILE A 1 199 ? 6.631 7.843 7.074 1.00 97.88 199 ILE A CA 1
ATOM 1594 C C . ILE A 1 199 ? 6.036 8.913 7.998 1.00 97.88 199 ILE A C 1
ATOM 1596 O O . ILE A 1 199 ? 6.127 8.784 9.220 1.00 97.88 199 ILE A O 1
ATOM 1600 N N . ILE A 1 200 ? 5.347 9.916 7.441 1.00 97.56 200 ILE A N 1
ATOM 1601 C CA . ILE A 1 200 ? 4.651 10.951 8.220 1.00 97.56 200 ILE A CA 1
ATOM 1602 C C . ILE A 1 200 ? 3.602 10.324 9.149 1.00 97.56 200 ILE A C 1
ATOM 1604 O O . ILE A 1 200 ? 3.563 10.644 10.338 1.00 97.56 200 ILE A O 1
ATOM 1608 N N . LEU A 1 201 ? 2.771 9.400 8.649 1.00 97.25 201 LEU A N 1
ATOM 1609 C CA . LEU A 1 201 ? 1.784 8.697 9.476 1.00 97.25 201 LEU A CA 1
ATOM 1610 C C . LEU A 1 201 ? 2.448 7.951 10.643 1.00 97.25 201 LEU A C 1
ATOM 1612 O O . LEU A 1 201 ? 1.955 8.016 11.773 1.00 97.25 201 LEU A O 1
ATOM 1616 N N . LEU A 1 202 ? 3.531 7.218 10.376 1.00 97.56 202 LEU A N 1
ATOM 1617 C CA . LEU A 1 202 ? 4.250 6.453 11.394 1.00 97.56 202 LEU A CA 1
ATOM 1618 C C . LEU A 1 202 ? 4.878 7.378 12.440 1.00 97.56 202 LEU A C 1
ATOM 1620 O O . LEU A 1 202 ? 4.757 7.111 13.635 1.00 97.56 202 LEU A O 1
ATOM 1624 N N . PHE A 1 203 ? 5.452 8.502 12.014 1.00 97.19 203 PHE A N 1
ATOM 1625 C CA . PHE A 1 203 ? 6.006 9.510 12.912 1.00 97.19 203 PHE A CA 1
ATOM 1626 C C . PHE A 1 203 ? 4.937 10.120 13.829 1.00 97.19 203 PHE A C 1
ATOM 1628 O O . PHE A 1 203 ? 5.082 10.098 15.053 1.00 97.19 203 PHE A O 1
ATOM 1635 N N . ILE A 1 204 ? 3.802 10.560 13.266 1.00 95.62 204 ILE A N 1
ATOM 1636 C CA . ILE A 1 204 ? 2.656 11.051 14.052 1.00 95.62 204 ILE A CA 1
ATOM 1637 C C . ILE A 1 204 ? 2.202 9.970 15.035 1.00 95.62 204 ILE A C 1
ATOM 1639 O O . ILE A 1 204 ? 1.921 10.249 16.202 1.00 95.62 204 ILE A O 1
ATOM 1643 N N . ARG A 1 205 ? 2.152 8.709 14.594 1.00 94.12 205 ARG A N 1
ATOM 1644 C CA . ARG A 1 205 ? 1.754 7.604 15.459 1.00 94.12 205 ARG A CA 1
ATOM 1645 C C . ARG A 1 205 ? 2.705 7.428 16.645 1.00 94.12 205 ARG A C 1
ATOM 1647 O O . ARG A 1 205 ? 2.218 7.241 17.761 1.00 94.12 205 ARG A O 1
ATOM 1654 N N . ILE A 1 206 ? 4.012 7.507 16.432 1.00 94.56 206 ILE A N 1
ATOM 1655 C CA . ILE A 1 206 ? 5.009 7.420 17.503 1.00 94.56 206 ILE A CA 1
ATOM 1656 C C . ILE A 1 206 ? 4.793 8.550 18.522 1.00 94.56 206 ILE A C 1
ATOM 1658 O O . ILE A 1 206 ? 4.640 8.264 19.710 1.00 94.56 206 ILE A O 1
ATOM 1662 N N . ILE A 1 207 ? 4.639 9.800 18.067 1.00 93.81 207 ILE A N 1
ATOM 1663 C CA . ILE A 1 207 ? 4.352 10.952 18.943 1.00 93.81 207 ILE A CA 1
ATOM 1664 C C . ILE A 1 207 ? 3.096 10.706 19.789 1.00 93.81 207 ILE A C 1
ATOM 1666 O O . ILE A 1 207 ? 3.110 10.888 21.006 1.00 93.81 207 ILE A O 1
ATOM 1670 N N . THR A 1 208 ? 2.007 10.223 19.176 1.00 91.69 208 THR A N 1
ATOM 1671 C CA . THR A 1 208 ? 0.762 9.961 19.922 1.00 91.69 208 THR A CA 1
ATOM 1672 C C . THR A 1 208 ? 0.915 8.915 21.019 1.00 91.69 208 THR A C 1
ATOM 1674 O O . THR A 1 208 ? 0.190 8.968 22.010 1.00 91.69 208 THR A O 1
ATOM 1677 N N . MET A 1 209 ? 1.828 7.956 20.855 1.00 89.56 209 MET A N 1
ATOM 1678 C CA . MET A 1 209 ? 2.071 6.930 21.867 1.00 89.56 209 MET A CA 1
ATOM 1679 C C . MET A 1 209 ? 2.799 7.502 23.085 1.00 89.56 209 MET A C 1
ATOM 1681 O O . MET A 1 209 ? 2.449 7.140 24.206 1.00 89.56 209 MET A O 1
ATOM 1685 N N . PHE A 1 210 ? 3.745 8.420 22.881 1.00 90.12 210 PHE A N 1
ATOM 1686 C CA . PHE A 1 210 ? 4.451 9.086 23.977 1.00 90.12 210 PHE A CA 1
ATOM 1687 C C . PHE A 1 210 ? 3.543 10.047 24.754 1.00 90.12 210 PHE A C 1
ATOM 1689 O O . PHE A 1 210 ? 3.504 9.983 25.982 1.00 90.12 210 PHE A O 1
ATOM 1696 N N . ASN A 1 211 ? 2.721 10.842 24.062 1.00 87.19 211 ASN A N 1
ATOM 1697 C CA . ASN A 1 211 ? 1.816 11.794 24.721 1.00 87.19 211 ASN A CA 1
ATOM 1698 C C . ASN A 1 211 ? 0.756 11.105 25.599 1.00 87.19 211 ASN A C 1
ATOM 1700 O O . ASN A 1 211 ? 0.376 11.631 26.639 1.00 87.19 211 ASN A O 1
ATOM 1704 N N . GLN A 1 212 ? 0.288 9.912 25.213 1.00 81.44 212 GLN A N 1
ATOM 1705 C CA . GLN A 1 212 ? -0.680 9.142 26.010 1.00 81.44 212 GLN A CA 1
ATOM 1706 C C . GLN A 1 212 ? -0.072 8.492 27.256 1.00 81.44 212 GLN A C 1
ATOM 1708 O O . GLN A 1 212 ? -0.813 8.131 28.169 1.00 81.44 212 GLN A O 1
ATOM 1713 N N . LYS A 1 213 ? 1.250 8.288 27.277 1.00 71.81 213 LYS A N 1
ATOM 1714 C CA . LYS A 1 213 ? 1.950 7.744 28.443 1.00 71.81 213 LYS A CA 1
ATOM 1715 C C . LYS A 1 213 ? 2.091 8.819 29.521 1.00 71.81 213 LYS A C 1
ATOM 1717 O O . LYS A 1 213 ? 1.725 8.570 30.657 1.00 71.81 213 LYS A O 1
ATOM 1722 N N . SER A 1 214 ? 2.475 10.032 29.119 1.00 59.38 214 SER A N 1
ATOM 1723 C CA . SER A 1 214 ? 2.654 11.182 30.016 1.00 59.38 214 SER A CA 1
ATOM 1724 C C . SER A 1 214 ? 1.378 11.666 30.715 1.00 59.38 214 SER A C 1
ATOM 1726 O O . SER A 1 214 ? 1.486 12.407 31.678 1.00 59.38 214 SER A O 1
ATOM 1728 N N . SER A 1 215 ? 0.181 11.323 30.228 1.00 60.22 215 SER A N 1
ATOM 1729 C CA . SER A 1 215 ? -1.087 11.764 30.833 1.00 60.22 215 SER A CA 1
ATOM 1730 C C . SER A 1 215 ? -1.657 10.786 31.867 1.00 60.22 215 SER A C 1
ATOM 1732 O O . SER A 1 215 ? -2.787 10.970 32.314 1.00 60.22 215 SER A O 1
ATOM 1734 N N . LYS A 1 216 ? -0.970 9.667 32.118 1.00 55.88 216 LYS A N 1
ATOM 1735 C CA . LYS A 1 216 ? -1.381 8.632 33.080 1.00 55.88 216 LYS A CA 1
ATOM 1736 C C . LYS A 1 216 ? -0.489 8.579 34.321 1.00 55.88 216 LYS A C 1
ATOM 1738 O O . LYS A 1 216 ? -0.842 7.848 35.243 1.00 55.88 216 LYS A O 1
ATOM 1743 N N . ASP A 1 217 ? 0.606 9.328 34.294 1.00 48.44 217 ASP A N 1
ATOM 1744 C CA . ASP A 1 217 ? 1.504 9.590 35.415 1.00 48.44 217 ASP A CA 1
ATOM 1745 C C . ASP A 1 217 ? 1.147 10.969 35.996 1.00 48.44 217 ASP A C 1
ATOM 1747 O O . ASP A 1 217 ? 1.202 11.117 37.236 1.00 48.44 217 ASP A O 1
#

Sequence (217 aa):
MIKSFIKLALIVFSIIAILFLYFYFTADRNKIDGNFLINLNKTIALSGVLCILSSLSISTLRKIGLKFKPSFNFFIKHLGLNGFYLASIHIFFSLLLLNSENHPYLFDVDMQLNLSGQMTVLFGAISFGIFLMPAITSVSVIKAGMSKEKWQSIQRLSYFGIGSVSVHLLFIVYERYSFSIDNSVKFNYEPLLISIFIIILLFIRIITMFNQKSSKD

Radius of gyration: 18.77 Å; Cα contacts (8 Å, |Δi|>4): 210; chains: 1; bounding box: 49×30×62 Å

Secondary structure (DSSP, 8-state):
-HHHHHHHHHHHHHHHHHHHHHHHHHS-TTSGGG-HHHHHHHHHHHHHHHHHHHHHHHHHHHHTT----TTHHHHHHHHHHHHHHHHHHHHHHHHHH-STTT-GGGB-TTSSBPHHHHHHHHHHHHHHHHHHHHHHTTSHHHHHTS-HHHHHHHHHHHHHHHHHHHHHHHHHHHHHHHHHHHHTPPP--HHHHHHHHHHHHHHHHHHHHHHHHHT--